Protein AF-A0A9P6AI97-F1 (afdb_monomer)

Solvent-accessible surface area (backbone atoms only — not comparable to full-atom values): 18865 Å² total; per-residue (Å²): 142,79,83,83,80,83,75,82,70,74,80,78,77,52,72,70,58,50,49,52,52,37,62,54,37,46,58,53,29,65,90,41,58,51,78,72,98,55,96,85,62,90,61,70,64,30,38,39,38,42,38,58,50,19,51,49,76,32,37,39,93,82,11,44,62,52,51,41,49,60,53,54,73,35,71,47,39,49,67,50,49,52,48,55,49,46,52,52,41,64,35,44,56,51,22,45,43,62,43,36,78,68,77,77,90,87,69,81,76,80,75,72,86,79,77,88,70,72,88,59,78,61,62,64,50,32,54,50,52,40,35,47,28,47,59,31,22,28,63,74,85,55,45,35,30,84,81,38,82,92,60,60,95,86,58,77,62,42,69,68,46,77,37,54,58,67,32,62,46,44,82,64,51,98,55,55,74,65,56,47,49,51,28,44,50,45,39,28,54,48,35,70,41,58,62,81,78,39,63,98,42,56,73,36,27,31,31,42,42,42,24,37,64,42,34,37,40,26,44,28,64,37,25,34,39,50,41,73,32,84,91,41,89,74,57,54,85,62,33,25,22,36,44,63,76,44,95,51,78,44,54,74,66,63,68,41,76,37,73,70,64,27,64,79,44,85,83,52,64,84,56,42,64,41,68,50,46,42,42,39,44,30,23,50,33,45,25,32,60,67,22,58,36,51,66,40,50,54,54,50,56,49,50,57,47,52,67,70,58,65,57,91,78,77,72,67,63,64,67,67,64,50,59,72,70,61,75,83,74,130

Organism: NCBI:txid1448309

Mean predicted aligned error: 10.88 Å

InterPro domains:
  IPR003615 HNH nuclease [PF13391] (157-226)

Foldseek 3Di:
DDDDDPDPPPPDDDPVVLVVLLVVLLVLLPPPFDDDPDPVDPDDTFRLSLLLVLLLVLFDVQLNCVSSVQSVVCVSPNVSSNVSSNLCCVQPLLLLLLVLPDDPPDDDDDDDDDPPPDPDPVLVVQVVQLCLQLQQAFQAPRAHAPVRPPDDPPGDHADKDKAFLRDCSNQPDPDDPVSNVSSQVCCCSRLVDHCVNCPVNRSHLLRITIFGSQLRSCLSLLQKAWAFDPVDVVTDPQKTFIDGLHDDRNRDDGRRIGHGAGNVDRVDCPNHHDVSSRSSSSSSSSSCRSSVVSVVSVVVSVVVVVVVVPDPPPPDPVVVVVVVVPPPDD

Radius of gyration: 22.96 Å; Cα contacts (8 Å, |Δi|>4): 437; chains: 1; bounding box: 46×64×87 Å

Structure (mmCIF, N/CA/C/O backbone):
data_AF-A0A9P6AI97-F1
#
_entry.id   AF-A0A9P6AI97-F1
#
loop_
_atom_site.group_PDB
_atom_site.id
_atom_site.type_symbol
_atom_site.label_atom_id
_atom_site.label_alt_id
_atom_site.label_comp_id
_atom_site.label_asym_id
_atom_site.label_entity_id
_atom_site.label_seq_id
_atom_site.pdbx_PDB_ins_code
_atom_site.Cartn_x
_atom_site.Cartn_y
_atom_site.Cartn_z
_atom_site.occupancy
_atom_site.B_iso_or_equiv
_atom_site.auth_seq_id
_atom_site.auth_comp_id
_atom_site.auth_asym_id
_atom_site.auth_atom_id
_atom_site.pdbx_PDB_model_num
ATOM 1 N N . MET A 1 1 ? 16.188 -27.387 52.685 1.00 37.34 1 MET A N 1
ATOM 2 C CA . MET A 1 1 ? 15.017 -26.523 52.428 1.00 37.34 1 MET A CA 1
ATOM 3 C C . MET A 1 1 ? 15.350 -25.680 51.209 1.00 37.34 1 MET A C 1
ATOM 5 O O . MET A 1 1 ? 16.070 -24.706 51.346 1.00 37.34 1 MET A O 1
ATOM 9 N N . SER A 1 2 ? 14.962 -26.121 50.012 1.00 31.62 2 SER A N 1
ATOM 10 C CA . SER A 1 2 ? 15.108 -25.316 48.795 1.00 31.62 2 SER A CA 1
ATOM 11 C C . SER A 1 2 ? 13.719 -25.179 48.189 1.00 31.62 2 SER A C 1
ATOM 13 O O . SER A 1 2 ? 13.056 -26.181 47.923 1.00 31.62 2 SER A O 1
ATOM 15 N N . LEU A 1 3 ? 13.243 -23.939 48.154 1.00 35.75 3 LEU A N 1
ATOM 16 C CA . LEU A 1 3 ? 11.892 -23.559 47.768 1.00 35.75 3 LEU A CA 1
ATOM 17 C C . LEU A 1 3 ? 11.746 -23.710 46.251 1.00 35.75 3 LEU A C 1
ATOM 19 O O . LEU A 1 3 ? 12.477 -23.079 45.491 1.00 35.75 3 LEU A O 1
ATOM 23 N N . HIS A 1 4 ? 10.796 -24.550 45.836 1.00 36.34 4 HIS A N 1
ATOM 24 C CA . HIS A 1 4 ? 10.212 -24.503 44.500 1.00 36.34 4 HIS A CA 1
ATOM 25 C C . HIS A 1 4 ? 9.566 -23.133 44.296 1.00 36.34 4 HIS A C 1
ATOM 27 O O . HIS A 1 4 ? 8.767 -22.695 45.124 1.00 36.34 4 HIS A O 1
ATOM 33 N N . VAL A 1 5 ? 9.891 -22.481 43.183 1.00 38.88 5 VAL A N 1
ATOM 34 C CA . VAL A 1 5 ? 9.127 -21.343 42.674 1.00 38.88 5 VAL A CA 1
ATOM 35 C C . VAL A 1 5 ? 8.492 -21.803 41.368 1.00 38.88 5 VAL A C 1
ATOM 37 O O . VAL A 1 5 ? 9.014 -21.557 40.284 1.00 38.88 5 VAL A O 1
ATOM 40 N N . ASP A 1 6 ? 7.379 -22.526 41.491 1.00 38.69 6 ASP A N 1
ATOM 41 C CA . ASP A 1 6 ? 6.468 -22.772 40.377 1.00 38.69 6 ASP A CA 1
ATOM 42 C C . ASP A 1 6 ? 5.749 -21.458 40.063 1.00 38.69 6 ASP A C 1
ATOM 44 O O . ASP A 1 6 ? 4.702 -21.123 40.621 1.00 38.69 6 ASP A O 1
ATOM 48 N N . GLY A 1 7 ? 6.355 -20.665 39.182 1.00 37.25 7 GLY A N 1
ATOM 49 C CA . GLY A 1 7 ? 5.667 -19.569 38.523 1.00 37.25 7 GLY A CA 1
ATOM 50 C C . GLY A 1 7 ? 4.654 -20.145 37.540 1.00 37.25 7 GLY A C 1
ATOM 51 O O . GLY A 1 7 ? 5.021 -20.510 36.426 1.00 37.25 7 GLY A O 1
ATOM 52 N N . LEU A 1 8 ? 3.382 -20.212 37.943 1.00 39.69 8 LEU A N 1
ATOM 53 C CA . LEU A 1 8 ? 2.255 -20.370 37.025 1.00 39.69 8 LEU A CA 1
ATOM 54 C C . LEU A 1 8 ? 2.242 -19.184 36.049 1.00 39.69 8 LEU A C 1
ATOM 56 O O . LEU A 1 8 ? 1.627 -18.148 36.295 1.00 39.69 8 LEU A O 1
ATOM 60 N N . ILE A 1 9 ? 2.927 -19.340 34.920 1.00 41.91 9 ILE A N 1
ATOM 61 C CA . ILE A 1 9 ? 2.657 -18.548 33.726 1.00 41.91 9 ILE A CA 1
ATOM 62 C C . ILE A 1 9 ? 1.293 -19.032 33.242 1.00 41.91 9 ILE A C 1
ATOM 64 O O . ILE A 1 9 ? 1.165 -20.169 32.787 1.00 41.91 9 ILE A O 1
ATOM 68 N N . ALA A 1 10 ? 0.259 -18.200 33.392 1.00 41.91 10 ALA A N 1
ATOM 69 C CA . ALA A 1 10 ? -1.039 -18.478 32.791 1.00 41.91 10 ALA A CA 1
ATOM 70 C C . ALA A 1 10 ? -0.828 -18.820 31.302 1.00 41.91 10 ALA A C 1
ATOM 72 O O . ALA A 1 10 ? -0.071 -18.110 30.628 1.00 41.91 10 ALA A O 1
ATOM 73 N N . PRO A 1 11 ? -1.427 -19.904 30.780 1.00 48.03 11 PRO A N 1
ATOM 74 C CA . PRO A 1 11 ? -1.235 -20.276 29.387 1.00 48.03 11 PRO A CA 1
ATOM 75 C C . PRO A 1 11 ? -1.667 -19.104 28.500 1.00 48.03 11 PRO A C 1
ATOM 77 O O . PRO A 1 11 ? -2.776 -18.590 28.642 1.00 48.03 11 PRO A O 1
ATOM 80 N N . ARG A 1 12 ? -0.774 -18.649 27.607 1.00 61.78 12 ARG A N 1
ATOM 81 C CA . ARG A 1 12 ? -1.145 -17.685 26.563 1.00 61.78 12 ARG A CA 1
ATOM 82 C C . ARG A 1 12 ? -2.304 -18.291 25.778 1.00 61.78 12 ARG A C 1
ATOM 84 O O . ARG A 1 12 ? -2.165 -19.409 25.282 1.00 61.78 12 ARG A O 1
ATOM 91 N N . SER A 1 13 ? -3.413 -17.560 25.678 1.00 72.69 13 SER A N 1
ATOM 92 C CA . SER A 1 13 ? -4.571 -17.989 24.896 1.00 72.69 13 SER A CA 1
ATOM 93 C C . SER A 1 13 ? -4.149 -18.349 23.474 1.00 72.69 13 SER A C 1
ATOM 95 O O . SER A 1 13 ? -3.277 -17.704 22.883 1.00 72.69 13 SER A O 1
ATOM 97 N N . SER A 1 14 ? -4.763 -19.388 22.924 1.00 81.94 14 SER A N 1
ATOM 98 C CA . SER A 1 14 ? -4.480 -19.836 21.563 1.00 81.94 14 SER A CA 1
ATOM 99 C C . SER A 1 14 ? -4.983 -18.816 20.527 1.00 81.94 14 SER A C 1
ATOM 101 O O . SER A 1 14 ? -5.931 -18.070 20.779 1.00 81.94 14 SER A O 1
ATOM 103 N N . LEU A 1 15 ? -4.381 -18.779 19.330 1.00 78.38 15 LEU A N 1
ATOM 104 C CA . LEU A 1 15 ? -4.803 -17.859 18.261 1.00 78.38 15 LEU A CA 1
ATOM 105 C C . LEU A 1 15 ? -6.312 -17.958 17.920 1.00 78.38 15 LEU A C 1
ATOM 107 O O . LEU A 1 15 ? -6.930 -16.911 17.725 1.00 78.38 15 LEU A O 1
ATOM 111 N N . PRO A 1 16 ? -6.945 -19.152 17.884 1.00 86.62 16 PRO A N 1
ATOM 112 C CA . PRO A 1 16 ? -8.396 -19.262 17.713 1.00 86.62 16 PRO A CA 1
ATOM 113 C C . PRO A 1 16 ? -9.205 -18.549 18.805 1.00 86.62 16 PRO A C 1
ATOM 115 O O . PRO A 1 16 ? -10.138 -17.815 18.487 1.00 86.62 16 PRO A O 1
ATOM 118 N N . GLU A 1 17 ? -8.821 -18.695 20.075 1.00 87.94 17 GLU A N 1
ATOM 119 C CA . GLU A 1 17 ? -9.503 -18.032 21.196 1.00 87.94 17 GLU A CA 1
ATOM 120 C C . GLU A 1 17 ? -9.365 -16.509 21.112 1.00 87.94 17 GLU A C 1
ATOM 122 O O . GLU A 1 17 ? -10.342 -15.783 21.295 1.00 87.94 17 GLU A O 1
ATOM 127 N N . LEU A 1 18 ? -8.167 -16.016 20.780 1.00 88.00 18 LEU A N 1
ATOM 128 C CA . LEU A 1 18 ? -7.921 -14.586 20.590 1.00 88.00 18 LEU A CA 1
ATOM 129 C C . LEU A 1 18 ? -8.745 -14.018 19.422 1.00 88.00 18 LEU A C 1
ATOM 131 O O . LEU A 1 18 ? -9.277 -12.911 19.516 1.00 88.00 18 LEU A O 1
ATOM 135 N N . LEU A 1 19 ? -8.904 -14.783 18.336 1.00 89.19 19 LEU A N 1
ATOM 136 C CA . LEU A 1 19 ? -9.751 -14.408 17.202 1.00 89.19 19 LEU A CA 1
ATOM 137 C C . LEU A 1 19 ? -11.234 -14.336 17.578 1.00 89.19 19 LEU A C 1
ATOM 139 O O . LEU A 1 19 ? -11.938 -13.447 17.100 1.00 89.19 19 LEU A O 1
ATOM 143 N N . ASP A 1 20 ? -11.726 -15.244 18.415 1.00 91.12 20 ASP A N 1
ATOM 144 C CA . ASP A 1 20 ? -13.126 -15.227 18.840 1.00 91.12 20 ASP A CA 1
ATOM 145 C C . ASP A 1 20 ? -13.414 -14.087 19.822 1.00 91.12 20 ASP A C 1
ATOM 147 O O . ASP A 1 20 ? -14.434 -13.405 19.684 1.00 91.12 20 ASP A O 1
ATOM 151 N N . GLN A 1 21 ? -12.476 -13.787 20.726 1.00 91.50 21 GLN A N 1
ATOM 152 C CA . GLN A 1 21 ? -12.545 -12.584 21.558 1.00 91.50 21 GLN A CA 1
ATOM 153 C C . GLN A 1 21 ? -12.555 -11.318 20.693 1.00 91.50 21 GLN A C 1
ATOM 155 O O . GLN A 1 21 ? -13.452 -10.487 20.836 1.00 91.50 21 GLN A O 1
ATOM 160 N N . TYR A 1 22 ? -11.639 -11.209 19.725 1.00 93.12 22 TYR A N 1
ATOM 161 C CA . TYR A 1 22 ? -11.617 -10.113 18.755 1.00 93.12 22 TYR A CA 1
ATOM 162 C C . TYR A 1 22 ? -12.974 -9.946 18.050 1.00 93.12 22 TYR A C 1
ATOM 164 O O . TYR A 1 22 ? -13.533 -8.847 18.032 1.00 93.12 22 TYR A O 1
ATOM 172 N N . LYS A 1 23 ? -13.550 -11.035 17.516 1.00 92.38 23 LYS A N 1
ATOM 173 C CA . LYS A 1 23 ? -14.854 -11.008 16.827 1.00 92.38 23 LYS A CA 1
ATOM 174 C C . LYS A 1 23 ? -15.986 -10.556 17.745 1.00 92.38 23 LYS A C 1
ATOM 176 O O . LYS A 1 23 ? -16.955 -9.971 17.262 1.00 92.38 23 LYS A O 1
ATOM 181 N N . SER A 1 24 ? -15.900 -10.860 19.039 1.00 93.06 24 SER A N 1
ATOM 182 C CA . SER A 1 24 ? -16.861 -10.375 20.026 1.00 93.06 24 SER A CA 1
ATOM 183 C C . SER A 1 24 ? -16.722 -8.867 20.224 1.00 93.06 24 SER A C 1
ATOM 185 O O . SER A 1 24 ? -17.717 -8.159 20.108 1.00 93.06 24 SER A O 1
ATOM 187 N N . LEU A 1 25 ? -15.501 -8.361 20.429 1.00 92.94 25 LEU A N 1
ATOM 188 C CA . LEU A 1 25 ? -15.266 -6.940 20.711 1.00 92.94 25 LEU A CA 1
ATOM 189 C C . LEU A 1 25 ? -15.614 -6.022 19.534 1.00 92.94 25 LEU A C 1
ATOM 191 O O . LEU A 1 25 ? -16.172 -4.949 19.739 1.00 92.94 25 LEU A O 1
ATOM 195 N N . ILE A 1 26 ? -15.377 -6.437 18.283 1.00 92.44 26 ILE A N 1
ATOM 196 C CA . ILE A 1 26 ? -15.749 -5.606 17.119 1.00 92.44 26 ILE A CA 1
ATOM 197 C C . ILE A 1 26 ? -17.270 -5.414 16.967 1.00 92.44 26 ILE A C 1
ATOM 199 O O . ILE A 1 26 ? -17.703 -4.596 16.152 1.00 92.44 26 ILE A O 1
ATOM 203 N N . LYS A 1 27 ? -18.106 -6.165 17.701 1.00 92.50 27 LYS A N 1
ATOM 204 C CA . LYS A 1 27 ? -19.559 -5.929 17.740 1.00 92.50 27 LYS A CA 1
ATOM 205 C C . LYS A 1 27 ? -19.903 -4.652 18.501 1.00 92.50 27 LYS A C 1
ATOM 207 O O . LYS A 1 27 ? -20.846 -3.977 18.097 1.00 92.50 27 LYS A O 1
ATOM 212 N N . GLU A 1 28 ? -19.101 -4.282 19.497 1.00 94.06 28 GLU A N 1
ATOM 213 C CA . GLU A 1 28 ? -19.260 -3.040 20.267 1.00 94.06 28 GLU A CA 1
ATOM 214 C C . GLU A 1 28 ? -18.981 -1.793 19.413 1.00 94.06 28 GLU A C 1
ATOM 216 O O . GLU A 1 28 ? -19.476 -0.707 19.692 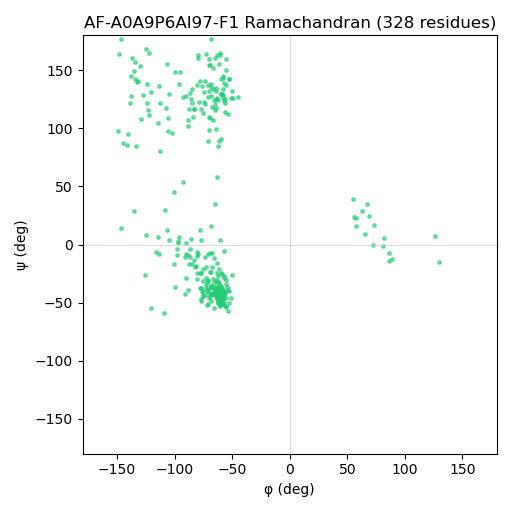1.00 94.06 28 GLU A O 1
ATOM 221 N N . ALA A 1 29 ? -18.278 -1.952 18.285 1.00 91.88 29 ALA A N 1
ATOM 222 C CA . ALA A 1 29 ? -18.071 -0.883 17.309 1.00 91.88 29 ALA A CA 1
ATOM 223 C C . ALA A 1 29 ? -19.292 -0.605 16.405 1.00 91.88 29 ALA A C 1
ATOM 225 O O . ALA A 1 29 ? -19.202 0.182 15.455 1.00 91.88 29 ALA A O 1
ATOM 226 N N . LYS A 1 30 ? -20.433 -1.272 16.629 1.00 92.25 30 LYS A N 1
ATOM 227 C CA . LYS A 1 30 ? -21.637 -1.094 15.809 1.00 92.25 30 LYS A CA 1
ATOM 228 C C . LYS A 1 30 ? -22.160 0.340 15.933 1.00 92.25 30 LYS A C 1
ATOM 230 O O . LYS A 1 30 ? -22.441 0.823 17.019 1.00 92.25 30 LYS A O 1
ATOM 235 N N . GLY A 1 31 ? -22.340 1.003 14.791 1.00 91.25 31 GLY A N 1
ATOM 236 C CA . GLY A 1 31 ? -22.807 2.394 14.723 1.00 91.25 31 GLY A CA 1
ATOM 237 C C . GLY A 1 31 ? -21.694 3.440 14.838 1.00 91.25 31 GLY A C 1
ATOM 238 O O . GLY A 1 31 ? -21.914 4.583 14.447 1.00 91.25 31 GLY A O 1
ATOM 239 N N . LEU A 1 32 ? -20.489 3.056 15.274 1.00 94.50 32 LEU A N 1
ATOM 240 C CA . LEU A 1 32 ? -19.340 3.957 15.286 1.00 94.50 32 LEU A CA 1
ATOM 241 C C . LEU A 1 32 ? -18.814 4.188 13.870 1.00 94.50 32 LEU A C 1
ATOM 243 O O . LEU A 1 32 ? -18.720 3.264 13.048 1.00 94.50 32 LEU A O 1
ATOM 247 N N . CYS A 1 33 ? -18.419 5.429 13.610 1.00 93.75 33 CYS A N 1
ATOM 248 C CA . CYS A 1 33 ? -17.915 5.861 12.320 1.00 93.75 33 CYS A CA 1
ATOM 249 C C . CYS A 1 33 ? -16.627 6.665 12.479 1.00 93.75 33 CYS A C 1
ATOM 251 O O . CYS A 1 33 ? -16.510 7.502 13.370 1.00 93.75 33 CYS A O 1
ATOM 253 N N . ILE A 1 34 ? -15.684 6.433 11.573 1.00 91.19 34 ILE A N 1
ATOM 254 C CA . ILE A 1 34 ? -14.518 7.283 11.376 1.00 91.19 34 ILE A CA 1
ATOM 255 C C . ILE A 1 34 ? -14.983 8.495 10.572 1.00 91.19 34 ILE A C 1
ATOM 257 O O . ILE A 1 34 ? -15.511 8.358 9.462 1.00 91.19 34 ILE A O 1
ATOM 261 N N . THR A 1 35 ? -14.771 9.678 11.137 1.00 82.56 35 THR A N 1
ATOM 262 C CA . THR A 1 35 ? -14.992 10.963 10.478 1.00 82.56 35 THR A CA 1
ATOM 263 C C . THR A 1 35 ? -13.772 11.848 10.681 1.00 82.56 35 THR A C 1
ATOM 265 O O . THR A 1 35 ? -13.192 11.893 11.758 1.00 82.56 35 THR A O 1
ATOM 268 N N . THR A 1 36 ? -13.411 12.589 9.650 1.00 69.56 36 THR A N 1
ATOM 269 C CA . THR A 1 36 ? -12.402 13.649 9.668 1.00 69.56 36 THR A CA 1
ATOM 270 C C . THR A 1 36 ? -13.126 14.972 9.880 1.00 69.56 36 THR A C 1
ATOM 272 O O . THR A 1 36 ? -14.240 15.118 9.380 1.00 69.56 36 THR A O 1
ATOM 275 N N . GLU A 1 37 ? -12.491 15.933 10.546 1.00 59.38 37 GLU A N 1
ATOM 276 C CA . GLU A 1 37 ? -13.063 17.181 11.092 1.00 59.38 37 GLU A CA 1
ATOM 277 C C . GLU A 1 37 ? -13.619 18.213 10.075 1.00 59.38 37 GLU A C 1
ATOM 279 O O . GLU A 1 37 ? -13.531 19.417 10.294 1.00 59.38 37 GLU A O 1
ATOM 284 N N . ASN A 1 38 ? -14.223 17.793 8.958 1.00 55.38 38 ASN A N 1
ATOM 285 C CA . ASN A 1 38 ? -14.981 18.688 8.083 1.00 55.38 38 ASN A CA 1
ATOM 286 C C . ASN A 1 38 ? -16.499 18.514 8.310 1.00 55.38 38 ASN A C 1
ATOM 288 O O . ASN A 1 38 ? -17.108 17.635 7.695 1.00 55.38 38 ASN A O 1
ATOM 292 N N . PRO A 1 39 ? -17.141 19.358 9.141 1.00 42.81 39 PRO A N 1
ATOM 293 C CA . PRO A 1 39 ? -18.562 19.245 9.480 1.00 42.81 39 PRO A CA 1
ATOM 294 C C . PRO A 1 39 ? -19.529 19.556 8.321 1.00 42.81 39 PRO A C 1
ATOM 296 O O . PRO A 1 39 ? -20.729 19.347 8.469 1.00 42.81 39 PRO A O 1
ATOM 299 N N . LYS A 1 40 ? -19.044 20.037 7.163 1.00 46.91 40 LYS A N 1
ATOM 300 C CA . LYS A 1 40 ? -19.867 20.294 5.959 1.00 46.91 40 LYS A CA 1
ATOM 301 C C . LYS A 1 40 ? -19.831 19.162 4.926 1.00 46.91 40 LYS A C 1
ATOM 303 O O . LYS A 1 40 ? -20.433 19.271 3.862 1.00 46.91 40 LYS A O 1
ATOM 308 N N . SER A 1 41 ? -19.104 18.090 5.214 1.00 54.16 41 SER A N 1
ATOM 309 C CA . SER A 1 41 ? -18.882 16.990 4.283 1.00 54.16 41 SER A CA 1
ATOM 310 C C . SER A 1 41 ? -20.131 16.111 4.128 1.00 54.16 41 SER A C 1
ATOM 312 O O . SER A 1 41 ? -20.579 15.490 5.086 1.00 54.16 41 SER A O 1
ATOM 314 N N . THR A 1 42 ? -20.628 15.957 2.897 1.00 57.00 42 THR A N 1
ATOM 315 C CA . THR A 1 42 ? -21.691 15.002 2.511 1.00 57.00 42 THR A CA 1
ATOM 316 C C . THR A 1 42 ? -21.190 13.554 2.371 1.00 57.00 42 THR A C 1
ATOM 318 O O . THR A 1 42 ? -21.873 12.701 1.803 1.00 57.00 42 THR A O 1
ATOM 321 N N . LYS A 1 43 ? -19.971 13.257 2.840 1.00 68.06 43 LYS A N 1
ATOM 322 C CA . LYS A 1 43 ? -19.342 11.936 2.704 1.00 68.06 43 LYS A CA 1
ATOM 323 C C . LYS A 1 43 ? -20.026 10.911 3.593 1.00 68.06 43 LYS A C 1
ATOM 325 O O . LYS A 1 43 ? -20.249 11.162 4.774 1.00 68.06 43 LYS A O 1
ATOM 330 N N . THR A 1 44 ? -20.251 9.723 3.043 1.00 77.00 44 THR A N 1
ATOM 331 C CA . THR A 1 44 ? -20.630 8.546 3.822 1.00 77.00 44 THR A CA 1
ATOM 332 C C . THR A 1 44 ? -19.475 8.168 4.753 1.00 77.00 44 THR A C 1
ATOM 334 O O . THR A 1 44 ? -18.404 7.827 4.251 1.00 77.00 44 THR A O 1
ATOM 337 N N . PRO A 1 45 ? -19.646 8.235 6.084 1.00 86.94 45 PRO A N 1
ATOM 338 C CA . PRO A 1 45 ? -18.585 7.903 7.030 1.00 86.94 45 PRO A CA 1
ATOM 339 C C . PRO A 1 45 ? -18.121 6.446 6.914 1.00 86.94 45 PRO A C 1
ATOM 341 O O . PRO A 1 45 ? -18.888 5.566 6.514 1.00 86.94 45 PRO A O 1
ATOM 344 N N . VAL A 1 46 ? -16.879 6.168 7.319 1.00 93.12 46 VAL A N 1
ATOM 345 C CA . VAL A 1 46 ? -16.336 4.800 7.296 1.00 93.12 46 VAL A CA 1
ATOM 346 C C . VAL A 1 46 ? -16.739 4.075 8.577 1.00 93.12 46 VAL A C 1
ATOM 348 O O . VAL A 1 46 ? -16.410 4.512 9.676 1.00 93.12 46 VAL A O 1
ATOM 351 N N . SER A 1 47 ? -17.439 2.946 8.459 1.00 95.94 47 SER A N 1
ATOM 352 C CA . SER A 1 47 ? -17.822 2.137 9.624 1.00 95.94 47 SER A CA 1
ATOM 353 C C . SER A 1 47 ? -16.585 1.584 10.336 1.00 95.94 47 SER A C 1
ATOM 355 O O . SER A 1 47 ? -15.798 0.858 9.725 1.00 95.94 47 SER A O 1
ATOM 357 N N . VAL A 1 48 ? -16.458 1.848 11.643 1.00 96.69 48 VAL A N 1
ATOM 358 C CA . VAL A 1 48 ? -15.347 1.328 12.463 1.00 96.69 48 VAL A CA 1
ATOM 359 C C . VAL A 1 48 ? -15.323 -0.196 12.421 1.00 96.69 48 VAL A C 1
ATOM 361 O O . VAL A 1 48 ? -14.277 -0.786 12.185 1.00 96.69 48 VAL A O 1
ATOM 364 N N . GLN A 1 49 ? -16.476 -0.852 12.557 1.00 96.12 49 GLN A N 1
ATOM 365 C CA . GLN A 1 49 ? -16.559 -2.311 12.492 1.00 96.12 49 GLN A CA 1
ATOM 366 C C . GLN A 1 49 ? -16.022 -2.876 11.164 1.00 96.12 49 GLN A C 1
ATOM 368 O O . GLN A 1 49 ? -15.245 -3.832 11.174 1.00 96.12 49 GLN A O 1
ATOM 373 N N . ARG A 1 50 ? -16.411 -2.288 10.021 1.00 96.81 50 ARG A N 1
ATOM 374 C CA . ARG A 1 50 ? -15.903 -2.719 8.704 1.00 96.81 50 ARG A CA 1
ATOM 375 C C . ARG A 1 50 ? -14.405 -2.467 8.581 1.00 96.81 50 ARG A C 1
ATOM 377 O O . ARG A 1 50 ? -13.688 -3.335 8.094 1.00 96.81 50 ARG A O 1
ATOM 384 N N . PHE A 1 51 ? -13.942 -1.314 9.055 1.00 97.94 51 PHE A N 1
ATOM 385 C CA . PHE A 1 51 ? -12.533 -0.943 9.033 1.00 97.94 51 PHE A CA 1
ATOM 386 C C . PHE A 1 51 ? -11.664 -1.887 9.869 1.00 97.94 51 PHE A C 1
ATOM 388 O O . PHE A 1 51 ? -10.691 -2.433 9.357 1.00 97.94 51 PHE A O 1
ATOM 395 N N . LEU A 1 52 ? -12.041 -2.153 11.122 1.00 97.25 52 LEU A N 1
ATOM 396 C CA . LEU A 1 52 ? -11.299 -3.054 12.005 1.00 97.25 52 LEU A CA 1
ATOM 397 C C . LEU A 1 52 ? -11.242 -4.474 11.440 1.00 97.25 52 LEU A C 1
ATOM 399 O O . LEU A 1 52 ? -10.181 -5.097 11.480 1.00 97.25 52 LEU A O 1
ATOM 403 N N . LYS A 1 53 ? -12.351 -4.967 10.870 1.00 97.31 53 LYS A N 1
ATOM 404 C CA . LYS A 1 53 ? -12.377 -6.267 10.191 1.00 97.31 53 LYS A CA 1
ATOM 405 C C . LYS A 1 53 ? -11.413 -6.293 9.002 1.00 97.31 53 LYS A C 1
ATOM 407 O O . LYS A 1 53 ? -10.631 -7.229 8.876 1.00 97.31 53 LYS A O 1
ATOM 412 N N . ALA A 1 54 ? -11.429 -5.250 8.172 1.00 98.19 54 ALA A N 1
ATOM 413 C CA . ALA A 1 54 ? -10.532 -5.133 7.028 1.00 98.19 54 ALA A CA 1
ATOM 414 C C . ALA A 1 54 ? -9.051 -5.095 7.449 1.00 98.19 54 ALA A C 1
ATOM 416 O O . ALA A 1 54 ? -8.235 -5.761 6.819 1.00 98.19 54 ALA A O 1
ATOM 417 N N . MET A 1 55 ? -8.714 -4.402 8.547 1.00 98.00 55 MET A N 1
ATOM 418 C CA . MET A 1 55 ? -7.361 -4.403 9.124 1.00 98.00 55 MET A CA 1
ATOM 419 C C . MET A 1 55 ? -6.870 -5.819 9.452 1.00 98.00 55 MET A C 1
ATOM 421 O O . MET A 1 55 ? -5.714 -6.132 9.183 1.00 98.00 55 MET A O 1
ATOM 425 N N . LEU A 1 56 ? -7.728 -6.681 10.013 1.00 97.38 56 LEU A N 1
ATOM 426 C CA . LEU A 1 56 ? -7.361 -8.065 10.333 1.00 97.38 56 LEU A CA 1
ATOM 427 C C . LEU A 1 56 ? -7.293 -8.953 9.084 1.00 97.38 56 LEU A C 1
ATOM 429 O O . LEU A 1 56 ? -6.367 -9.755 8.949 1.00 97.38 56 LEU A O 1
ATOM 433 N N . ASP A 1 57 ? -8.277 -8.833 8.193 1.00 96.94 57 ASP A N 1
ATOM 434 C CA . ASP A 1 57 ? -8.383 -9.664 6.989 1.00 96.94 57 ASP A CA 1
ATOM 435 C C . ASP A 1 57 ? -7.228 -9.387 6.010 1.00 96.94 57 ASP A C 1
ATOM 437 O O . ASP A 1 57 ? -6.736 -10.312 5.368 1.00 96.94 57 ASP A O 1
ATOM 441 N N . CYS A 1 58 ? -6.750 -8.140 5.952 1.00 97.75 58 CYS A N 1
ATOM 442 C CA . CYS A 1 58 ? -5.652 -7.709 5.081 1.00 97.75 58 CYS A CA 1
ATOM 443 C C . CYS A 1 58 ? -4.284 -7.667 5.779 1.00 97.75 58 CYS A C 1
ATOM 445 O O . CYS A 1 58 ? -3.308 -7.232 5.167 1.00 97.75 58 CYS A O 1
ATOM 447 N N . ALA A 1 59 ? -4.192 -8.061 7.053 1.00 96.75 59 ALA A N 1
ATOM 448 C CA . ALA A 1 59 ? -2.946 -7.990 7.809 1.00 96.75 59 ALA A CA 1
ATOM 449 C C . ALA A 1 59 ? -1.834 -8.815 7.126 1.00 96.75 59 ALA A C 1
ATOM 451 O O . ALA A 1 59 ? -2.049 -10.003 6.850 1.00 96.75 59 ALA A O 1
ATOM 452 N N . PRO A 1 60 ? -0.636 -8.239 6.898 1.00 94.94 60 PRO A N 1
ATOM 453 C CA . PRO A 1 60 ? 0.510 -8.992 6.401 1.00 94.94 60 PRO A CA 1
ATOM 454 C C . PRO A 1 60 ? 0.856 -10.202 7.291 1.00 94.94 60 PRO A C 1
ATOM 456 O O . PRO A 1 60 ? 0.499 -10.231 8.476 1.00 94.94 60 PRO A O 1
ATOM 459 N N . PRO A 1 61 ? 1.594 -11.201 6.768 1.00 87.94 61 PRO A N 1
ATOM 460 C CA . PRO A 1 61 ? 2.087 -12.310 7.581 1.00 87.94 61 PRO A CA 1
ATOM 461 C C . PRO A 1 61 ? 2.822 -11.804 8.831 1.00 87.94 61 PRO A C 1
ATOM 463 O O . PRO A 1 61 ? 3.735 -10.989 8.727 1.00 87.94 61 PRO A O 1
ATOM 466 N N . GLY A 1 62 ? 2.404 -12.272 10.011 1.00 87.81 62 GLY A N 1
ATOM 467 C CA . GLY A 1 62 ? 2.949 -11.848 11.309 1.00 87.81 62 GLY A CA 1
ATOM 468 C C . GLY A 1 62 ? 2.278 -10.621 11.947 1.00 87.81 62 GLY A C 1
ATOM 469 O O . GLY A 1 62 ? 2.455 -10.403 13.139 1.00 87.81 62 GLY A O 1
ATOM 470 N N . ALA A 1 63 ? 1.451 -9.862 11.219 1.00 95.25 63 ALA A N 1
ATOM 471 C CA . ALA A 1 63 ? 0.799 -8.653 11.740 1.00 95.25 63 ALA A CA 1
ATOM 472 C C . ALA A 1 63 ? -0.582 -8.900 12.378 1.00 95.25 63 ALA A C 1
ATOM 474 O O . ALA A 1 63 ? -1.141 -8.011 13.023 1.00 95.25 63 ALA A O 1
ATOM 475 N N . ARG A 1 64 ? -1.157 -10.102 12.216 1.00 93.94 64 ARG A N 1
ATOM 476 C CA . ARG A 1 64 ? -2.483 -10.440 12.772 1.00 93.94 64 ARG A CA 1
ATOM 477 C C . ARG A 1 64 ? -2.514 -10.302 14.291 1.00 93.94 64 ARG A C 1
ATOM 479 O O . ARG A 1 64 ? -3.466 -9.738 14.820 1.00 93.94 64 ARG A O 1
ATOM 486 N N . ASP A 1 65 ? -1.463 -10.754 14.970 1.00 92.69 65 ASP A N 1
ATOM 487 C CA . ASP A 1 65 ? -1.364 -10.676 16.428 1.00 92.69 65 ASP A CA 1
ATOM 488 C C . ASP A 1 65 ? -1.340 -9.225 16.908 1.00 92.69 65 ASP A C 1
ATOM 490 O O . ASP 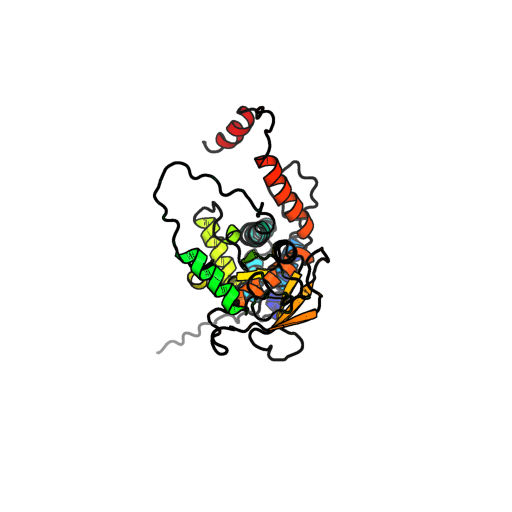A 1 65 ? -1.985 -8.905 17.902 1.00 92.69 65 ASP A O 1
ATOM 494 N N . TYR A 1 66 ? -0.661 -8.328 16.186 1.00 95.50 66 TYR A N 1
ATOM 495 C CA . TYR A 1 66 ? -0.691 -6.897 16.484 1.00 95.50 66 TYR A CA 1
ATOM 496 C C . TYR A 1 66 ? -2.123 -6.352 16.417 1.00 95.50 66 TYR A C 1
ATOM 498 O O . TYR A 1 66 ? -2.596 -5.768 17.388 1.00 95.50 66 TYR A O 1
ATOM 506 N N . VAL A 1 67 ? -2.847 -6.616 15.321 1.00 96.75 67 VAL A N 1
ATOM 507 C CA . VAL A 1 67 ? -4.235 -6.149 15.161 1.00 96.75 67 VAL A CA 1
ATOM 508 C C . VAL A 1 67 ? -5.131 -6.708 16.264 1.00 96.75 67 VAL A C 1
ATOM 510 O O . VAL A 1 67 ? -5.866 -5.954 16.898 1.00 96.75 67 VAL A O 1
ATOM 513 N N . ILE A 1 68 ? -5.063 -8.017 16.517 1.00 95.69 68 ILE A N 1
ATOM 514 C CA . ILE A 1 68 ? -5.886 -8.679 17.532 1.00 95.69 68 ILE A CA 1
ATOM 515 C C . ILE A 1 68 ? -5.601 -8.084 18.911 1.00 95.69 68 ILE A C 1
ATOM 517 O O . ILE A 1 68 ? -6.528 -7.630 19.577 1.00 95.69 68 ILE A O 1
ATOM 521 N N . ASN A 1 69 ? -4.332 -8.015 19.316 1.00 94.88 69 ASN A N 1
ATOM 522 C CA . ASN A 1 69 ? -3.951 -7.520 20.636 1.00 94.88 69 ASN A CA 1
ATOM 523 C C . ASN A 1 69 ? -4.288 -6.036 20.827 1.00 94.88 69 ASN A C 1
ATOM 525 O O . ASN A 1 69 ? -4.748 -5.664 21.906 1.00 94.88 69 ASN A O 1
ATOM 529 N N . SER A 1 70 ? -4.142 -5.199 19.793 1.00 95.75 70 SER A N 1
ATOM 530 C CA . SER A 1 70 ? -4.583 -3.799 19.845 1.00 95.75 70 SER A CA 1
ATOM 531 C C . SER A 1 70 ? -6.082 -3.674 20.111 1.00 95.75 70 SER A C 1
ATOM 533 O O . SER A 1 70 ? -6.493 -2.796 20.863 1.00 95.75 70 SER A O 1
ATOM 535 N N . ILE A 1 71 ? -6.905 -4.566 19.548 1.00 97.12 71 ILE A N 1
ATOM 536 C CA . ILE A 1 71 ? -8.350 -4.570 19.804 1.00 97.12 71 ILE A CA 1
ATOM 537 C C . ILE A 1 71 ? -8.681 -5.161 21.173 1.00 97.12 71 ILE A C 1
ATOM 539 O O . ILE A 1 71 ? -9.506 -4.591 21.882 1.00 97.12 71 ILE A O 1
ATOM 543 N N . LEU A 1 72 ? -8.021 -6.235 21.604 1.00 95.56 72 LEU A N 1
ATOM 544 C CA . LEU A 1 72 ? -8.228 -6.797 22.944 1.00 95.56 72 LEU A CA 1
ATOM 545 C C . LEU A 1 72 ? -7.877 -5.798 24.055 1.00 95.56 72 LEU A C 1
ATOM 547 O O . LEU A 1 72 ? -8.592 -5.715 25.051 1.00 95.56 72 LEU A O 1
ATOM 551 N N . ALA A 1 73 ? -6.841 -4.977 23.857 1.00 95.31 73 ALA A N 1
ATOM 552 C CA . ALA A 1 73 ? -6.445 -3.929 24.797 1.00 95.31 73 ALA A CA 1
ATOM 553 C C . ALA A 1 73 ? -7.531 -2.859 25.025 1.00 95.31 73 ALA A C 1
ATOM 555 O O . ALA A 1 73 ? -7.529 -2.195 26.062 1.00 95.31 73 ALA A O 1
ATOM 556 N N . THR A 1 74 ? -8.486 -2.711 24.099 1.00 95.81 74 THR A N 1
ATOM 557 C CA . THR A 1 74 ? -9.637 -1.809 24.278 1.00 95.81 74 THR A CA 1
ATOM 558 C C . THR A 1 74 ? -10.653 -2.338 25.287 1.00 95.81 74 THR A C 1
ATOM 560 O O . THR A 1 74 ? -11.451 -1.560 25.797 1.00 95.81 74 THR A O 1
ATOM 563 N N . GLN A 1 75 ? -10.632 -3.645 25.580 1.00 93.69 75 GLN A N 1
ATOM 564 C CA . GLN A 1 75 ? -11.590 -4.325 26.459 1.00 93.69 75 GLN A CA 1
ATOM 565 C C . GLN A 1 75 ? -13.059 -4.144 26.024 1.00 93.69 75 GLN A C 1
ATOM 567 O O . GLN A 1 75 ? -13.966 -4.268 26.840 1.00 93.69 75 GLN A O 1
ATOM 572 N N . GLY A 1 76 ? -13.300 -3.852 24.739 1.00 91.19 76 GLY A N 1
ATOM 573 C CA . GLY A 1 76 ? -14.644 -3.622 24.195 1.00 91.19 76 GLY A CA 1
ATOM 574 C C . GLY A 1 76 ? -15.193 -2.217 24.415 1.00 91.19 76 GLY A C 1
ATOM 575 O O . GLY A 1 76 ? -16.337 -1.965 24.060 1.00 91.19 76 GLY A O 1
ATOM 576 N N . ASP A 1 77 ? -14.396 -1.303 24.967 1.00 95.81 77 ASP A N 1
ATOM 577 C CA . ASP A 1 77 ? -14.766 0.099 25.135 1.00 95.81 77 ASP A CA 1
ATOM 578 C C . ASP A 1 77 ? -14.964 0.776 23.756 1.00 95.81 77 ASP A C 1
ATOM 580 O O . ASP A 1 77 ? -14.005 0.859 22.973 1.00 95.81 77 ASP A O 1
ATOM 584 N N . PRO A 1 78 ? -16.180 1.267 23.437 1.00 95.31 78 PRO A N 1
ATOM 585 C CA . PRO A 1 78 ? -16.480 1.885 22.146 1.00 95.31 78 PRO A CA 1
ATOM 586 C C . PRO A 1 78 ? -15.587 3.085 21.808 1.00 95.31 78 PRO A C 1
ATOM 588 O O . PRO A 1 78 ? -15.177 3.240 20.655 1.00 95.31 78 PRO A O 1
ATOM 591 N N . GLU A 1 79 ? -15.240 3.919 22.791 1.00 94.75 79 GLU A N 1
ATOM 592 C CA . GLU A 1 79 ? -14.406 5.103 22.564 1.00 94.75 79 GLU A CA 1
ATOM 593 C C . GLU A 1 79 ? -12.969 4.699 22.241 1.00 94.75 79 GLU A C 1
ATOM 595 O O . GLU A 1 79 ? -12.365 5.231 21.307 1.00 94.75 79 GLU A O 1
ATOM 600 N N . LYS A 1 80 ? -12.434 3.689 22.937 1.00 96.56 80 LYS A N 1
ATOM 601 C CA . LYS A 1 80 ? -11.089 3.160 22.655 1.00 96.56 80 LYS A CA 1
ATOM 602 C C . LYS A 1 80 ? -11.018 2.444 21.310 1.00 96.56 80 LYS A C 1
ATOM 604 O O . LYS A 1 80 ? -10.009 2.561 20.617 1.00 96.56 80 LYS A O 1
ATOM 609 N N . LEU A 1 81 ? -12.077 1.737 20.911 1.00 96.00 81 LEU A N 1
ATOM 610 C CA . LEU A 1 81 ? -12.180 1.126 19.582 1.00 96.00 81 LEU A CA 1
ATOM 611 C C . LEU A 1 81 ? -12.164 2.188 18.477 1.00 96.00 81 LEU A C 1
ATOM 613 O O . LEU A 1 81 ? -11.424 2.053 17.499 1.00 96.00 81 LEU A O 1
ATOM 617 N N . LEU A 1 82 ? -12.948 3.257 18.643 1.00 95.88 82 LEU A N 1
ATOM 618 C CA . LEU A 1 82 ? -12.956 4.388 17.718 1.00 95.88 82 LEU A CA 1
ATOM 619 C C . LEU A 1 82 ? -11.592 5.088 17.680 1.00 95.88 82 LEU A C 1
ATOM 621 O O . LEU A 1 82 ? -11.096 5.398 16.597 1.00 95.88 82 LEU A O 1
ATOM 625 N N . LEU A 1 83 ? -10.962 5.310 18.835 1.00 94.62 83 LEU A N 1
ATOM 626 C CA . LEU A 1 83 ? -9.632 5.908 18.922 1.00 94.62 83 LEU A CA 1
ATOM 627 C C . LEU A 1 83 ? -8.590 5.055 18.188 1.00 94.62 83 LEU A C 1
ATOM 629 O O . LEU A 1 83 ? -7.865 5.576 17.343 1.00 94.62 83 LEU A O 1
ATOM 633 N N . GLN A 1 84 ? -8.555 3.743 18.434 1.00 96.06 84 GLN A N 1
ATOM 634 C CA . GLN A 1 84 ? -7.625 2.828 17.767 1.00 96.06 84 GLN A CA 1
ATOM 635 C C . GLN A 1 84 ? -7.820 2.819 16.244 1.00 96.06 84 GLN A C 1
ATOM 637 O O . GLN A 1 84 ? -6.843 2.836 15.489 1.00 96.06 84 GLN A O 1
ATOM 642 N N . ALA A 1 85 ? -9.074 2.841 15.783 1.00 96.31 85 ALA A N 1
ATOM 643 C CA . ALA A 1 85 ? -9.391 2.942 14.364 1.00 96.31 85 ALA A CA 1
ATOM 644 C C . ALA A 1 85 ? -8.896 4.267 13.760 1.00 96.31 85 ALA A C 1
ATOM 646 O O . ALA A 1 85 ? -8.242 4.251 12.717 1.00 96.31 85 ALA A O 1
ATOM 647 N N . ASN A 1 86 ? -9.138 5.398 14.431 1.00 93.88 86 ASN A N 1
ATOM 648 C CA . ASN A 1 86 ? -8.654 6.712 14.002 1.00 93.88 86 ASN A CA 1
ATOM 649 C C . ASN A 1 86 ? -7.123 6.786 13.959 1.00 93.88 86 ASN A C 1
ATOM 651 O O . ASN A 1 86 ? -6.576 7.344 13.010 1.00 93.88 86 ASN A O 1
ATOM 655 N N . ILE A 1 87 ? -6.424 6.190 14.931 1.00 93.25 87 ILE A N 1
ATOM 656 C CA . ILE A 1 87 ? -4.956 6.140 14.947 1.00 93.25 87 ILE A CA 1
ATOM 657 C C . ILE A 1 87 ? -4.441 5.474 13.667 1.00 93.25 87 ILE A C 1
ATOM 659 O O . ILE A 1 87 ? -3.625 6.070 12.964 1.00 93.25 87 ILE A O 1
ATOM 663 N N . TRP A 1 88 ? -4.936 4.285 13.313 1.00 96.06 88 TRP A N 1
ATOM 664 C CA . TRP A 1 88 ? -4.519 3.603 12.081 1.00 96.06 88 TRP A CA 1
ATOM 665 C C . TRP A 1 88 ? -4.924 4.370 10.819 1.00 96.06 88 TRP A C 1
ATOM 667 O O . TRP A 1 88 ? -4.117 4.529 9.897 1.00 96.06 88 TRP A O 1
ATOM 677 N N . PHE A 1 89 ? -6.151 4.890 10.790 1.00 94.56 89 PHE A N 1
ATOM 678 C CA . PHE A 1 89 ? -6.694 5.605 9.640 1.00 94.56 89 PHE A CA 1
ATOM 679 C C . PHE A 1 89 ? -5.909 6.886 9.321 1.00 94.56 89 PHE A C 1
ATOM 681 O O . PHE A 1 89 ? -5.517 7.113 8.174 1.00 94.56 89 PHE A O 1
ATOM 688 N N . ASN A 1 90 ? -5.616 7.695 10.341 1.00 90.38 90 ASN A N 1
ATOM 689 C CA . ASN A 1 90 ? -4.958 8.990 10.184 1.00 90.38 90 ASN A CA 1
ATOM 690 C C . ASN A 1 90 ? -3.439 8.877 10.013 1.00 90.38 90 ASN A C 1
ATOM 692 O O . ASN A 1 90 ? -2.845 9.717 9.335 1.00 90.38 90 ASN A O 1
ATOM 696 N N . ASN A 1 91 ? -2.801 7.849 10.585 1.00 91.00 91 ASN A N 1
ATOM 697 C CA . ASN A 1 91 ? -1.342 7.719 10.533 1.00 91.00 91 ASN A CA 1
ATOM 698 C C . ASN A 1 91 ? -0.828 6.933 9.324 1.00 91.00 91 ASN A C 1
ATOM 700 O O . ASN A 1 91 ? 0.270 7.242 8.858 1.00 91.00 91 ASN A O 1
ATOM 704 N N . ILE A 1 92 ? -1.608 5.981 8.792 1.00 92.62 92 ILE A N 1
ATOM 705 C CA . ILE A 1 92 ? -1.195 5.127 7.664 1.00 92.62 92 ILE A CA 1
ATOM 706 C C . ILE A 1 92 ? -2.118 5.267 6.459 1.00 92.62 92 ILE A C 1
ATOM 708 O O . ILE A 1 92 ? -1.646 5.609 5.378 1.00 92.62 92 ILE A O 1
ATOM 712 N N . ILE A 1 93 ? -3.425 5.066 6.633 1.00 94.19 93 ILE A N 1
ATOM 713 C CA . ILE A 1 93 ? -4.350 4.931 5.497 1.00 94.19 93 ILE A CA 1
ATOM 714 C C . ILE A 1 93 ? -4.465 6.235 4.692 1.00 94.19 93 ILE A C 1
ATOM 716 O O . ILE A 1 93 ? -4.209 6.246 3.488 1.00 94.19 93 ILE A O 1
ATOM 720 N N . ILE A 1 94 ? -4.801 7.354 5.346 1.00 90.88 94 ILE A N 1
ATOM 721 C CA . ILE A 1 94 ? -4.868 8.665 4.681 1.00 90.88 94 ILE A CA 1
ATOM 722 C C . ILE A 1 94 ? -3.494 9.074 4.125 1.00 90.88 94 ILE A C 1
ATOM 724 O O . ILE A 1 94 ? -3.428 9.490 2.965 1.00 90.88 94 ILE A O 1
ATOM 728 N N . PRO A 1 95 ? -2.394 9.025 4.905 1.00 89.12 95 PRO A N 1
ATOM 729 C CA . PRO A 1 95 ? -1.100 9.478 4.420 1.00 89.12 95 PRO A CA 1
ATOM 730 C C . PRO A 1 95 ? -0.580 8.692 3.223 1.00 89.12 95 PRO A C 1
ATOM 732 O O . PRO A 1 95 ? -0.061 9.328 2.310 1.00 89.12 95 PRO A O 1
ATOM 735 N N . MET A 1 96 ? -0.764 7.371 3.180 1.00 91.81 96 MET A N 1
ATOM 736 C CA . MET A 1 96 ? -0.330 6.567 2.038 1.00 91.81 96 MET A CA 1
ATOM 737 C C . MET A 1 96 ? -1.094 6.932 0.761 1.00 91.81 96 MET A C 1
ATOM 739 O O . MET A 1 96 ? -0.476 7.101 -0.280 1.00 91.81 96 MET A O 1
ATOM 743 N N . ARG A 1 97 ? -2.407 7.179 0.834 1.00 88.88 97 ARG A N 1
ATOM 744 C CA . ARG A 1 97 ? -3.189 7.572 -0.352 1.00 88.88 97 ARG A CA 1
ATOM 745 C C . ARG A 1 97 ? -3.027 9.028 -0.783 1.00 88.88 97 ARG A C 1
ATOM 747 O O . ARG A 1 97 ? -3.226 9.369 -1.941 1.00 88.88 97 ARG A O 1
ATOM 754 N N . ALA A 1 98 ? -2.647 9.914 0.129 1.00 81.31 98 ALA A N 1
ATOM 755 C CA . ALA A 1 98 ? -2.517 11.334 -0.188 1.00 81.31 98 ALA A CA 1
ATOM 756 C C . ALA A 1 98 ? -1.373 11.685 -1.155 1.00 81.31 98 ALA A C 1
ATOM 758 O O . ALA A 1 98 ? -1.254 12.855 -1.532 1.00 81.31 98 ALA A O 1
ATOM 759 N N . SER A 1 99 ? -0.517 10.717 -1.490 1.00 64.25 99 SER A N 1
ATOM 760 C CA . SER A 1 99 ? 0.559 10.876 -2.469 1.00 64.25 99 SER A CA 1
ATOM 761 C C . SER A 1 99 ? 0.042 10.876 -3.907 1.00 64.25 99 SER A C 1
ATOM 763 O O . SER A 1 99 ? 0.424 11.776 -4.654 1.00 64.25 99 SER A O 1
ATOM 765 N N . GLY A 1 100 ? -0.932 10.005 -4.229 1.00 52.12 100 GLY A N 1
ATOM 766 C CA . GLY A 1 100 ? -1.454 9.735 -5.590 1.00 52.12 100 GLY A CA 1
ATOM 767 C C . GLY A 1 100 ? -2.228 10.818 -6.282 1.00 52.12 100 GLY A C 1
ATOM 768 O O . GLY A 1 100 ? -2.963 10.615 -7.236 1.00 52.12 100 GLY A O 1
ATOM 769 N N . GLU A 1 101 ? -2.084 12.001 -5.747 1.00 47.31 101 GLU A N 1
ATOM 770 C CA . GLU A 1 101 ? -3.016 13.074 -5.892 1.00 47.31 101 GLU A CA 1
ATOM 771 C C . GLU A 1 101 ? -2.194 14.400 -5.894 1.00 47.31 101 GLU A C 1
ATOM 773 O O . GLU A 1 101 ? -2.729 15.505 -5.758 1.00 47.31 101 GLU A O 1
ATOM 778 N N . LYS A 1 102 ? -0.857 14.286 -6.062 1.00 42.81 102 LYS A N 1
ATOM 779 C CA . LYS A 1 102 ? 0.137 15.352 -6.231 1.00 42.81 102 LYS A CA 1
ATOM 780 C C . LYS A 1 102 ? 1.225 14.981 -7.257 1.00 42.81 102 LYS A C 1
ATOM 782 O O . LYS A 1 102 ? 2.345 14.681 -6.865 1.00 42.81 102 LYS A O 1
ATOM 787 N N . THR A 1 103 ? 0.947 15.228 -8.534 1.00 30.94 103 THR A N 1
ATOM 788 C CA . THR A 1 103 ? 1.954 15.810 -9.439 1.00 30.94 103 THR A CA 1
ATOM 789 C C . THR A 1 103 ? 1.245 16.665 -10.495 1.00 30.94 103 THR A C 1
ATOM 791 O O . THR A 1 103 ? 0.757 16.134 -11.486 1.00 30.94 103 THR A O 1
ATOM 794 N N . PRO A 1 104 ? 1.148 18.001 -10.359 1.00 27.25 104 PRO A N 1
ATOM 795 C CA . PRO A 1 104 ? 1.149 18.837 -11.545 1.00 27.25 104 PRO A CA 1
ATOM 796 C C . PRO A 1 104 ? 2.571 18.766 -12.099 1.00 27.25 104 PRO A C 1
ATOM 798 O O . PRO A 1 104 ? 3.507 19.295 -11.491 1.00 27.25 104 PRO A O 1
ATOM 801 N N . SER A 1 105 ? 2.751 18.105 -13.238 1.00 31.22 105 SER A N 1
ATOM 802 C CA . SER A 1 105 ? 3.930 18.339 -14.064 1.00 31.22 105 SER A CA 1
ATOM 803 C C . SER A 1 105 ? 4.004 19.851 -14.328 1.00 31.22 105 SER A C 1
ATOM 805 O O . SER A 1 105 ? 3.121 20.408 -14.975 1.00 31.22 105 SER A O 1
ATOM 807 N N . GLY A 1 106 ? 5.014 20.536 -13.780 1.00 29.08 106 GLY A N 1
ATOM 808 C CA . GLY A 1 106 ? 5.372 21.887 -14.231 1.00 29.08 106 GLY A CA 1
ATOM 809 C C . GLY A 1 106 ? 5.464 23.028 -13.213 1.00 29.08 106 GLY A C 1
ATOM 810 O O . GLY A 1 106 ? 5.677 24.153 -13.653 1.00 29.08 106 GLY A O 1
ATOM 811 N N . ILE A 1 107 ? 5.367 22.817 -11.894 1.00 28.41 107 ILE A N 1
ATOM 812 C CA . ILE A 1 107 ? 5.654 23.903 -10.930 1.00 28.41 107 ILE A CA 1
ATOM 813 C C . ILE A 1 107 ? 6.563 23.404 -9.807 1.00 28.41 107 ILE A C 1
ATOM 815 O O . ILE A 1 107 ? 6.121 23.049 -8.716 1.00 28.41 107 ILE A O 1
ATOM 819 N N . THR A 1 108 ? 7.868 23.429 -10.064 1.00 28.94 108 THR A N 1
ATOM 820 C CA . THR A 1 108 ? 8.859 23.671 -9.013 1.00 28.94 108 THR A CA 1
ATOM 821 C C . THR A 1 108 ? 8.503 25.012 -8.360 1.00 28.94 108 THR A C 1
ATOM 823 O O . THR A 1 108 ? 8.447 26.022 -9.069 1.00 28.94 108 THR A O 1
ATOM 826 N N . PRO A 1 109 ? 8.248 25.087 -7.042 1.00 27.64 109 PRO A N 1
ATOM 827 C CA . PRO A 1 109 ? 8.188 26.375 -6.368 1.00 27.64 109 PRO A CA 1
ATOM 828 C C . PRO A 1 109 ? 9.530 27.076 -6.594 1.00 27.64 109 PRO A C 1
ATOM 830 O O . PRO A 1 109 ? 10.582 26.472 -6.370 1.00 27.64 109 PRO A O 1
ATOM 833 N N . LYS A 1 110 ? 9.515 28.332 -7.055 1.00 26.05 110 LYS A N 1
ATOM 834 C CA . LYS A 1 110 ? 10.713 29.172 -6.964 1.00 26.05 110 LYS A CA 1
ATOM 835 C C . LYS A 1 110 ? 11.107 29.221 -5.481 1.00 26.05 110 LYS A C 1
ATOM 837 O O . LYS A 1 110 ? 10.247 29.577 -4.675 1.00 26.05 110 LYS A O 1
ATOM 842 N N . PRO A 1 111 ? 12.340 28.844 -5.107 1.00 34.75 111 PRO A N 1
ATOM 843 C CA . PRO A 1 111 ? 12.783 29.007 -3.737 1.00 34.75 111 PRO A CA 1
ATOM 844 C C . PRO A 1 111 ? 12.888 30.501 -3.424 1.00 34.75 111 PRO A C 1
ATOM 846 O O . PRO A 1 111 ? 13.463 31.263 -4.206 1.00 34.75 111 PRO A O 1
ATOM 849 N N . ASP A 1 112 ? 12.353 30.902 -2.273 1.00 31.81 112 ASP A N 1
ATOM 850 C CA . ASP A 1 112 ? 12.758 32.143 -1.617 1.00 31.81 112 ASP A CA 1
ATOM 851 C C . ASP A 1 112 ? 14.291 32.130 -1.387 1.00 31.81 112 ASP A C 1
ATOM 853 O O . ASP A 1 112 ? 14.892 31.055 -1.257 1.00 31.81 112 ASP A O 1
ATOM 857 N N . PRO A 1 113 ? 14.962 33.299 -1.378 1.00 31.34 113 PRO A N 1
ATOM 858 C CA . PRO A 1 113 ? 16.424 33.393 -1.321 1.00 31.34 113 PRO A CA 1
ATOM 859 C C . PRO A 1 113 ? 17.009 32.843 0.001 1.00 31.34 113 PRO A C 1
ATOM 861 O O . PRO A 1 113 ? 16.300 32.688 0.993 1.00 31.34 113 PRO A O 1
ATOM 864 N N . PRO A 1 114 ? 18.310 32.497 0.025 1.00 42.72 114 PRO A N 1
ATOM 865 C CA . PRO A 1 114 ? 18.726 31.119 0.252 1.00 42.72 114 PRO A CA 1
ATOM 866 C C . PRO A 1 114 ? 18.995 30.795 1.723 1.00 42.72 114 PRO A C 1
ATOM 868 O O . PRO A 1 114 ? 19.898 31.350 2.344 1.00 42.72 114 PRO A O 1
ATOM 871 N N . ILE A 1 115 ? 18.346 29.742 2.217 1.00 34.69 115 ILE A N 1
ATOM 872 C CA . ILE A 1 115 ? 19.092 28.728 2.965 1.00 34.69 115 ILE A CA 1
ATOM 873 C C . ILE A 1 115 ? 19.675 27.822 1.885 1.00 34.69 115 ILE A C 1
ATOM 875 O O . ILE A 1 115 ? 18.919 27.244 1.104 1.00 34.69 115 ILE A O 1
ATOM 879 N N . GLN A 1 116 ? 21.004 27.760 1.777 1.00 32.34 116 GLN A N 1
ATOM 880 C CA . GLN A 1 116 ? 21.695 26.871 0.844 1.00 32.34 116 GLN A CA 1
ATOM 881 C C . GLN A 1 116 ? 21.382 25.413 1.199 1.00 32.34 116 GLN A C 1
ATOM 883 O O . GLN A 1 116 ? 22.119 24.753 1.922 1.00 32.34 116 GLN A O 1
ATOM 888 N N . VAL A 1 117 ? 20.264 24.907 0.693 1.00 36.81 117 VAL A N 1
ATOM 889 C CA . VAL A 1 117 ? 20.070 23.480 0.493 1.00 36.81 117 VAL A CA 1
ATOM 890 C C . VAL A 1 117 ? 20.611 23.222 -0.900 1.00 36.81 117 VAL A C 1
ATOM 892 O O . VAL A 1 117 ? 19.993 23.598 -1.896 1.00 36.81 117 VAL A O 1
ATOM 895 N N . GLU A 1 118 ? 21.823 22.676 -0.966 1.00 27.25 118 GLU A N 1
ATOM 896 C CA . GLU A 1 118 ? 22.407 22.186 -2.209 1.00 27.25 118 GLU A CA 1
ATOM 897 C C . GLU A 1 118 ? 21.351 21.375 -2.974 1.00 27.25 118 GLU A C 1
ATOM 899 O O . GLU A 1 118 ? 20.766 20.431 -2.435 1.00 27.25 118 GLU A O 1
ATOM 904 N N . PHE A 1 119 ? 21.115 21.709 -4.244 1.00 35.78 119 PHE A N 1
ATOM 905 C CA . PHE A 1 119 ? 20.530 20.759 -5.185 1.00 35.78 119 PHE A CA 1
ATOM 906 C C . PHE A 1 119 ? 21.510 19.586 -5.277 1.00 35.78 119 PHE A C 1
ATOM 908 O O . PHE A 1 119 ? 22.476 19.624 -6.035 1.00 35.78 119 PHE A O 1
ATOM 915 N N . THR A 1 120 ? 21.340 18.586 -4.410 1.00 33.66 120 THR A N 1
ATOM 916 C CA . THR A 1 120 ? 22.336 17.523 -4.302 1.00 33.66 120 THR A CA 1
ATOM 917 C C . THR A 1 120 ? 22.333 16.670 -5.580 1.00 33.66 120 THR A C 1
ATOM 919 O O . THR A 1 120 ? 21.272 16.220 -6.012 1.00 33.66 120 THR A O 1
ATOM 922 N N . PRO A 1 121 ? 23.504 16.329 -6.141 1.00 45.50 121 PRO A N 1
ATOM 923 C CA . PRO A 1 121 ? 23.660 15.346 -7.223 1.00 45.50 121 PRO A CA 1
ATOM 924 C C . PRO A 1 121 ? 23.117 13.934 -6.911 1.00 45.50 121 PRO A C 1
ATOM 926 O O . PRO A 1 121 ? 23.146 13.050 -7.765 1.00 45.50 121 PRO A O 1
ATOM 929 N N . ARG A 1 122 ? 22.657 13.680 -5.676 1.00 46.06 122 ARG A N 1
ATOM 930 C CA . ARG A 1 122 ? 22.273 12.351 -5.178 1.00 46.06 122 ARG A CA 1
ATOM 931 C C . ARG A 1 122 ? 20.908 11.881 -5.687 1.00 46.06 122 ARG A C 1
ATOM 933 O O . ARG A 1 122 ? 20.767 10.700 -5.974 1.00 46.06 122 ARG A O 1
ATOM 940 N N . THR A 1 123 ? 19.917 12.762 -5.827 1.00 57.41 123 THR A N 1
ATOM 941 C CA . THR A 1 123 ? 18.556 12.385 -6.268 1.00 57.41 123 THR A CA 1
ATOM 942 C C . THR A 1 123 ? 18.524 11.930 -7.724 1.00 57.41 123 THR A C 1
ATOM 944 O O . THR A 1 123 ? 17.943 10.892 -8.020 1.00 57.41 123 THR A O 1
ATOM 947 N N . VAL A 1 124 ? 19.232 12.638 -8.612 1.00 61.25 124 VAL A N 1
ATOM 948 C CA . VAL A 1 124 ? 19.376 12.252 -10.029 1.00 61.25 124 VAL A CA 1
ATOM 949 C C . VAL A 1 124 ? 20.027 10.871 -10.158 1.00 61.25 124 VAL A C 1
ATOM 951 O O . VAL A 1 124 ? 19.626 10.075 -11.003 1.00 61.25 124 VAL A O 1
ATOM 954 N N . LYS A 1 125 ? 20.979 10.547 -9.270 1.00 76.81 125 LYS A N 1
ATOM 955 C CA . LYS A 1 125 ? 21.637 9.238 -9.249 1.00 76.81 125 LYS A CA 1
ATOM 956 C C . LYS A 1 125 ? 20.659 8.104 -8.929 1.00 76.81 125 LYS A C 1
ATOM 958 O O . LYS A 1 125 ? 20.707 7.084 -9.601 1.00 76.81 125 LYS A O 1
ATOM 963 N N . PHE A 1 126 ? 19.777 8.264 -7.941 1.00 81.88 126 PHE A N 1
ATOM 964 C CA . PHE A 1 126 ? 18.805 7.218 -7.589 1.00 81.88 126 PHE A CA 1
ATOM 965 C C . PHE A 1 126 ? 17.704 7.047 -8.636 1.00 81.88 126 PHE A C 1
ATOM 967 O O . PHE A 1 126 ? 17.210 5.935 -8.829 1.00 81.88 126 PHE A O 1
ATOM 974 N N . ASP A 1 127 ? 17.328 8.130 -9.317 1.00 88.81 127 ASP A N 1
ATOM 975 C CA . ASP A 1 127 ? 16.373 8.056 -10.417 1.00 88.81 127 ASP A CA 1
ATOM 976 C C . ASP A 1 127 ? 16.911 7.177 -11.547 1.00 88.81 127 ASP A C 1
ATOM 978 O O . ASP A 1 127 ? 16.233 6.252 -11.993 1.00 88.81 127 ASP A O 1
ATOM 982 N N . GLU A 1 128 ? 18.149 7.436 -11.968 1.00 90.69 128 GLU A N 1
ATOM 983 C CA . GLU A 1 128 ? 18.789 6.665 -13.030 1.00 90.69 128 GLU A CA 1
ATOM 984 C C . GLU A 1 128 ? 19.051 5.222 -12.609 1.00 90.69 128 GLU A C 1
ATOM 986 O O . GLU A 1 128 ? 18.694 4.302 -13.336 1.00 90.69 128 GLU A O 1
ATOM 991 N N . LEU A 1 129 ? 19.520 5.020 -11.376 1.00 92.44 129 LEU A N 1
ATOM 992 C CA . LEU A 1 129 ? 19.695 3.700 -10.774 1.00 92.44 129 LEU A CA 1
ATOM 993 C C . LEU A 1 129 ? 18.420 2.845 -10.848 1.00 92.44 129 LEU A C 1
ATOM 995 O O . LEU A 1 129 ? 18.480 1.648 -11.110 1.00 92.44 129 LEU A O 1
ATOM 999 N N . THR A 1 130 ? 17.257 3.465 -10.628 1.00 94.44 130 THR A N 1
ATOM 1000 C CA . THR A 1 130 ? 15.956 2.783 -10.694 1.00 94.44 130 THR A CA 1
ATOM 1001 C C . THR A 1 130 ? 15.588 2.415 -12.136 1.00 94.44 130 THR A C 1
ATOM 1003 O O . THR A 1 130 ? 15.054 1.333 -12.375 1.00 94.44 130 THR A O 1
ATOM 1006 N N . ARG A 1 131 ? 15.891 3.282 -13.114 1.00 93.94 131 ARG A N 1
ATOM 1007 C CA . ARG A 1 131 ? 15.646 2.998 -14.540 1.00 93.94 131 ARG A CA 1
ATOM 1008 C C . ARG A 1 131 ? 16.567 1.907 -15.067 1.00 93.94 131 ARG A C 1
ATOM 1010 O O . ARG A 1 131 ? 16.091 1.007 -15.754 1.00 93.94 131 ARG A O 1
ATOM 1017 N N . GLU A 1 132 ? 17.851 1.971 -14.730 1.00 92.75 132 GLU A N 1
ATOM 1018 C CA . GLU A 1 132 ? 18.836 0.956 -15.094 1.00 92.75 132 GLU A CA 1
ATOM 1019 C C . GLU A 1 132 ? 18.470 -0.403 -14.483 1.00 92.75 132 GLU A C 1
ATOM 1021 O O . GLU A 1 132 ? 18.478 -1.402 -15.201 1.00 92.75 132 GLU A O 1
ATOM 1026 N N . ARG A 1 133 ? 18.065 -0.436 -13.198 1.00 94.19 133 ARG A N 1
ATOM 1027 C CA . ARG A 1 133 ? 17.552 -1.648 -12.536 1.00 94.19 133 ARG A CA 1
ATOM 1028 C C . ARG A 1 133 ? 16.451 -2.303 -13.362 1.00 94.19 133 ARG A C 1
ATOM 1030 O O . ARG A 1 133 ? 16.515 -3.504 -13.566 1.00 94.19 133 ARG A O 1
ATOM 1037 N N . ASP A 1 134 ? 15.482 -1.536 -13.864 1.00 94.00 134 ASP A N 1
ATOM 1038 C CA . ASP A 1 134 ? 14.339 -2.070 -14.623 1.00 94.00 134 ASP A CA 1
ATOM 1039 C C . ASP A 1 134 ? 14.620 -2.252 -16.131 1.00 94.00 134 ASP A C 1
ATOM 1041 O O . ASP A 1 134 ? 13.712 -2.616 -16.894 1.00 94.00 134 ASP A O 1
ATOM 1045 N N . GLY A 1 135 ? 15.862 -2.016 -16.575 1.00 92.31 135 GLY A N 1
ATOM 1046 C CA . GLY A 1 135 ? 16.278 -2.143 -17.973 1.00 92.31 135 GLY A CA 1
ATOM 1047 C C . GLY A 1 135 ? 15.629 -1.102 -18.886 1.00 92.31 135 GLY A C 1
ATOM 1048 O O . GLY A 1 135 ? 15.268 -1.410 -20.021 1.00 92.31 135 GLY A O 1
ATOM 1049 N N . TYR A 1 136 ? 15.410 0.115 -18.377 1.00 94.12 136 TYR A N 1
ATOM 1050 C CA . TYR A 1 136 ? 14.717 1.205 -19.073 1.00 94.12 136 TYR A CA 1
ATOM 1051 C C . TYR A 1 136 ? 13.322 0.817 -19.581 1.00 94.12 136 TYR A C 1
ATOM 1053 O O . TYR A 1 136 ? 12.896 1.218 -20.667 1.00 94.12 136 TYR A O 1
ATOM 1061 N N . ARG A 1 137 ? 12.584 0.048 -18.780 1.00 94.12 137 ARG A N 1
ATOM 1062 C CA . ARG A 1 137 ? 11.190 -0.338 -19.033 1.00 94.12 137 ARG A CA 1
ATOM 1063 C C . ARG A 1 137 ? 10.335 -0.055 -17.800 1.00 94.12 137 ARG A C 1
ATOM 1065 O O . ARG A 1 137 ? 10.856 -0.047 -16.688 1.00 94.12 137 ARG A O 1
ATOM 1072 N N . THR A 1 138 ? 9.034 0.174 -1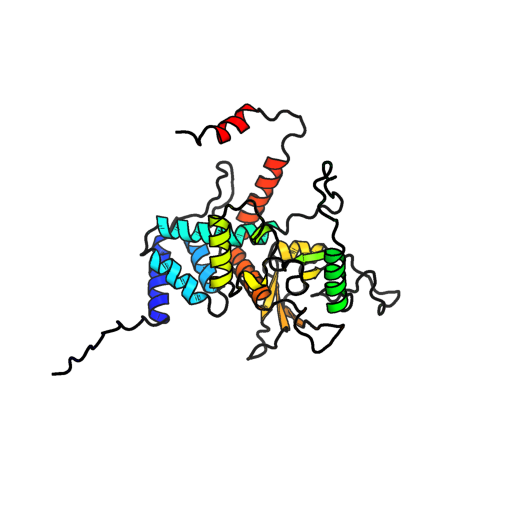7.978 1.00 95.25 138 THR A N 1
ATOM 1073 C CA . THR A 1 138 ? 8.118 0.283 -16.832 1.00 95.25 138 THR A CA 1
ATOM 1074 C C . THR A 1 138 ? 8.177 -0.999 -16.000 1.00 95.25 138 THR A C 1
ATOM 1076 O O . THR A 1 138 ? 8.368 -2.103 -16.523 1.00 95.25 138 THR A O 1
ATOM 1079 N N . SER A 1 139 ? 8.047 -0.857 -14.685 1.00 96.44 139 SER A N 1
ATOM 1080 C CA . SER A 1 139 ? 8.214 -1.940 -13.719 1.00 96.44 139 SER A CA 1
ATOM 1081 C C . SER A 1 139 ? 7.199 -3.069 -13.908 1.00 96.44 139 SER A C 1
ATOM 1083 O O . SER A 1 139 ? 7.524 -4.224 -13.656 1.00 96.44 139 SER A O 1
ATOM 1085 N N . VAL A 1 140 ? 5.976 -2.745 -14.344 1.00 95.69 140 VAL A N 1
ATOM 1086 C CA . VAL A 1 140 ? 4.856 -3.699 -14.409 1.00 95.69 140 VAL A CA 1
ATOM 1087 C C . VAL A 1 140 ? 4.506 -4.066 -15.848 1.00 95.69 140 VAL A C 1
ATOM 1089 O O . VAL A 1 140 ? 4.597 -5.231 -16.219 1.00 95.69 140 VAL A O 1
ATOM 1092 N N . THR A 1 141 ? 4.151 -3.090 -16.685 1.00 93.38 141 THR A N 1
ATOM 1093 C CA . THR A 1 141 ? 3.737 -3.341 -18.081 1.00 93.38 141 THR A CA 1
ATOM 1094 C C . THR A 1 141 ? 4.896 -3.539 -19.056 1.00 93.38 141 THR A C 1
ATOM 1096 O O . THR A 1 141 ? 4.665 -3.889 -20.212 1.00 93.38 141 THR A O 1
ATOM 1099 N N . ARG A 1 142 ? 6.143 -3.340 -18.607 1.00 93.75 142 ARG A N 1
ATOM 1100 C CA . ARG A 1 142 ? 7.378 -3.502 -19.396 1.00 93.75 142 ARG A CA 1
ATOM 1101 C C . ARG A 1 142 ? 7.440 -2.641 -20.666 1.00 93.75 142 ARG A C 1
ATOM 1103 O O . ARG A 1 142 ? 8.215 -2.944 -21.580 1.00 93.75 142 ARG A O 1
ATOM 1110 N N . LEU A 1 143 ? 6.685 -1.542 -20.708 1.00 92.00 143 LEU A N 1
ATOM 1111 C CA . LEU A 1 143 ? 6.725 -0.571 -21.798 1.00 92.00 143 LEU A CA 1
ATOM 1112 C C . LEU A 1 143 ? 8.107 0.096 -21.852 1.00 92.00 143 LEU A C 1
ATOM 1114 O O . LEU A 1 143 ? 8.627 0.487 -20.804 1.00 92.00 143 LEU A O 1
ATOM 1118 N N . PRO A 1 144 ? 8.719 0.238 -23.038 1.00 93.00 144 PRO A N 1
ATOM 1119 C CA . PRO A 1 144 ? 10.029 0.863 -23.161 1.00 93.00 144 PRO A CA 1
ATOM 1120 C C . PRO A 1 144 ? 9.982 2.360 -22.839 1.00 93.00 144 PRO A C 1
ATOM 1122 O O . PRO A 1 144 ? 9.084 3.072 -23.282 1.00 93.00 144 PRO A O 1
ATOM 1125 N N . LEU A 1 145 ? 10.975 2.858 -22.101 1.00 91.00 145 LEU A N 1
ATOM 1126 C CA . LEU A 1 145 ? 11.135 4.285 -21.803 1.00 91.00 145 LEU A CA 1
ATOM 1127 C C . LEU A 1 145 ? 11.770 5.048 -22.973 1.00 91.00 145 LEU A C 1
ATOM 1129 O O . LEU A 1 145 ? 12.454 4.483 -23.832 1.00 91.00 145 LEU A O 1
ATOM 1133 N N . ILE A 1 146 ? 11.630 6.375 -22.939 1.00 77.75 146 ILE A N 1
ATOM 1134 C CA . ILE A 1 146 ? 12.460 7.308 -23.714 1.00 77.75 146 ILE A CA 1
ATOM 1135 C C . ILE A 1 146 ? 13.908 7.187 -23.211 1.00 77.75 146 ILE A C 1
ATOM 1137 O O . ILE A 1 146 ? 14.249 7.713 -22.157 1.00 77.75 146 ILE A O 1
ATOM 1141 N N . GLY A 1 147 ? 14.732 6.426 -23.934 1.00 70.62 147 GLY A N 1
ATOM 1142 C CA . GLY A 1 147 ? 16.104 6.069 -23.545 1.00 70.62 147 GLY A CA 1
ATOM 1143 C C . GLY A 1 147 ? 16.408 4.571 -23.640 1.00 70.62 147 GLY A C 1
ATOM 1144 O O . GLY A 1 147 ? 17.572 4.190 -23.676 1.00 70.62 147 GLY A O 1
ATOM 1145 N N . CYS A 1 148 ? 15.384 3.719 -23.754 1.00 80.94 148 CYS A N 1
ATOM 1146 C CA . CYS A 1 148 ? 15.584 2.297 -24.016 1.00 80.94 148 CYS A CA 1
ATOM 1147 C C . CYS A 1 148 ? 16.164 2.105 -25.432 1.00 80.94 148 CYS A C 1
ATOM 1149 O O . CYS A 1 148 ? 15.545 2.511 -26.424 1.00 80.94 148 CYS A O 1
ATOM 1151 N N . LEU A 1 149 ? 17.370 1.531 -25.501 1.00 76.50 149 LEU A N 1
ATOM 1152 C CA . LEU A 1 149 ? 18.132 1.343 -26.742 1.00 76.50 149 LEU A CA 1
ATOM 1153 C C . LEU A 1 149 ? 17.662 0.116 -27.541 1.00 76.50 149 LEU A C 1
ATOM 1155 O O . LEU A 1 149 ? 17.781 0.101 -28.764 1.00 76.50 149 LEU A O 1
ATOM 1159 N N . ASP A 1 150 ? 17.053 -0.860 -26.867 1.00 77.50 150 ASP A N 1
ATOM 1160 C CA . ASP A 1 150 ? 16.596 -2.130 -27.446 1.00 77.50 150 ASP A CA 1
ATOM 1161 C C . ASP A 1 150 ? 15.131 -2.052 -27.901 1.00 77.50 150 ASP A C 1
ATOM 1163 O O . ASP A 1 150 ? 14.273 -2.813 -27.446 1.00 77.50 150 ASP A O 1
ATOM 1167 N N . VAL A 1 151 ? 14.817 -1.058 -28.736 1.00 80.12 151 VAL A N 1
ATOM 1168 C CA . VAL A 1 151 ? 13.439 -0.756 -29.151 1.00 80.12 151 VAL A CA 1
ATOM 1169 C C . VAL A 1 151 ? 13.405 -0.433 -30.636 1.00 80.12 151 VAL A C 1
ATOM 1171 O O . VAL A 1 151 ? 14.061 0.512 -31.085 1.00 80.12 151 VAL A O 1
ATOM 1174 N N . GLY A 1 152 ? 12.616 -1.198 -31.394 1.00 76.38 152 GLY A N 1
ATOM 1175 C CA . GLY A 1 152 ? 12.428 -0.969 -32.825 1.00 76.38 152 GLY A CA 1
ATOM 1176 C C . GLY A 1 152 ? 11.772 0.389 -33.136 1.00 76.38 152 GLY A C 1
ATOM 1177 O O . GLY A 1 152 ? 11.173 1.015 -32.258 1.00 76.38 152 GLY A O 1
ATOM 1178 N N . PRO A 1 153 ? 11.852 0.874 -34.388 1.00 71.75 153 PRO A N 1
ATOM 1179 C CA . PRO A 1 153 ? 11.258 2.156 -34.782 1.00 71.75 153 PRO A CA 1
ATOM 1180 C C . PRO A 1 153 ? 9.725 2.192 -34.646 1.00 71.75 153 PRO A C 1
ATOM 1182 O O . PRO A 1 153 ? 9.166 3.264 -34.447 1.00 71.75 153 PRO A O 1
ATOM 1185 N N . GLU A 1 154 ? 9.065 1.032 -34.703 1.00 77.62 154 GLU A N 1
ATOM 1186 C CA . GLU A 1 154 ? 7.602 0.886 -34.626 1.00 77.62 154 GLU A CA 1
ATOM 1187 C C . GLU A 1 154 ? 7.070 0.756 -33.183 1.00 77.62 154 GLU A C 1
ATOM 1189 O O . GLU A 1 154 ? 5.862 0.774 -32.951 1.00 77.62 154 GLU A O 1
ATOM 1194 N N . GLU A 1 155 ? 7.950 0.605 -32.188 1.00 79.06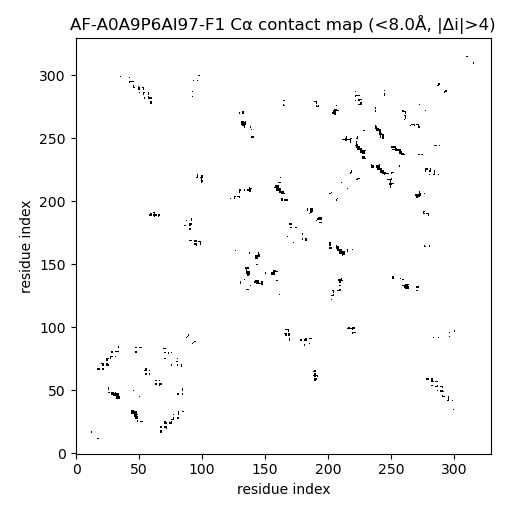 155 GLU A N 1
ATOM 1195 C CA . GLU A 1 155 ? 7.541 0.434 -30.793 1.00 79.06 155 GLU A CA 1
ATOM 1196 C C . GLU A 1 155 ? 7.313 1.788 -30.104 1.00 79.06 155 GLU A C 1
ATOM 1198 O O . GLU A 1 155 ? 8.187 2.661 -30.046 1.00 79.06 155 GLU A O 1
ATOM 1203 N N . SER A 1 156 ? 6.118 1.949 -29.528 1.00 83.12 156 SER A N 1
ATOM 1204 C CA . SER A 1 156 ? 5.758 3.138 -28.753 1.00 83.12 156 SER A CA 1
ATOM 1205 C C . SER A 1 156 ? 6.529 3.183 -27.437 1.00 83.12 156 SER A C 1
ATOM 1207 O O . SER A 1 156 ? 6.571 2.201 -26.698 1.00 83.12 156 SER A O 1
ATOM 1209 N N . ARG A 1 157 ? 7.108 4.347 -27.127 1.00 85.94 157 ARG A N 1
ATOM 1210 C CA . ARG A 1 157 ? 7.819 4.596 -25.867 1.00 85.94 157 ARG A CA 1
ATOM 1211 C C . ARG A 1 157 ? 6.936 5.345 -24.878 1.00 85.94 157 ARG A C 1
ATOM 1213 O O . ARG A 1 157 ? 6.118 6.176 -25.266 1.00 85.94 157 ARG A O 1
ATOM 1220 N N . ALA A 1 158 ? 7.143 5.073 -23.598 1.00 88.19 158 ALA A N 1
ATOM 1221 C CA . ALA A 1 158 ? 6.413 5.675 -22.500 1.00 88.19 158 ALA A CA 1
ATOM 1222 C C . ALA A 1 158 ? 7.158 6.872 -21.890 1.00 88.19 158 ALA A C 1
ATOM 1224 O O . ALA A 1 158 ? 8.363 6.810 -21.622 1.00 88.19 158 ALA A O 1
ATOM 1225 N N . TYR A 1 159 ? 6.405 7.934 -21.591 1.00 88.94 159 TYR A N 1
ATOM 1226 C CA . TYR A 1 159 ? 6.783 8.898 -20.559 1.00 88.94 159 TYR A CA 1
ATOM 1227 C C . TYR A 1 159 ? 6.504 8.283 -19.193 1.00 88.94 159 TYR A C 1
ATOM 1229 O O . TYR A 1 159 ? 5.455 7.664 -18.998 1.00 88.94 159 TYR A O 1
ATOM 1237 N N . VAL A 1 160 ? 7.440 8.447 -18.261 1.00 92.69 160 VAL A N 1
ATOM 1238 C CA . VAL A 1 160 ? 7.382 7.769 -16.967 1.00 92.69 160 VAL A CA 1
ATOM 1239 C C . VAL A 1 160 ? 7.691 8.691 -15.803 1.00 92.69 160 VAL A C 1
ATOM 1241 O O . VAL A 1 160 ? 8.408 9.684 -15.935 1.00 92.69 160 VAL A O 1
ATOM 1244 N N . GLU A 1 161 ? 7.206 8.278 -14.645 1.00 92.00 161 GLU A N 1
ATOM 1245 C CA . GLU A 1 161 ? 7.532 8.801 -13.333 1.00 92.00 161 GLU A CA 1
ATOM 1246 C C . GLU A 1 161 ? 8.080 7.672 -12.448 1.00 92.00 161 GLU A C 1
ATOM 1248 O O . GLU A 1 161 ? 7.982 6.483 -12.769 1.00 92.00 161 GLU A O 1
ATOM 1253 N N . LEU A 1 162 ? 8.700 8.056 -11.333 1.00 92.81 162 LEU A N 1
ATOM 1254 C CA . LEU A 1 162 ? 9.186 7.121 -10.324 1.00 92.81 162 LEU A CA 1
ATOM 1255 C C . LEU A 1 162 ? 8.261 7.173 -9.115 1.00 92.81 162 LEU A C 1
ATOM 1257 O O . LEU A 1 162 ? 8.401 8.054 -8.265 1.00 92.81 162 LEU A O 1
ATOM 1261 N N . ALA A 1 163 ? 7.339 6.220 -9.063 1.00 93.62 163 ALA A N 1
ATOM 1262 C CA . ALA A 1 163 ? 6.354 6.073 -8.008 1.00 93.62 163 ALA A CA 1
ATOM 1263 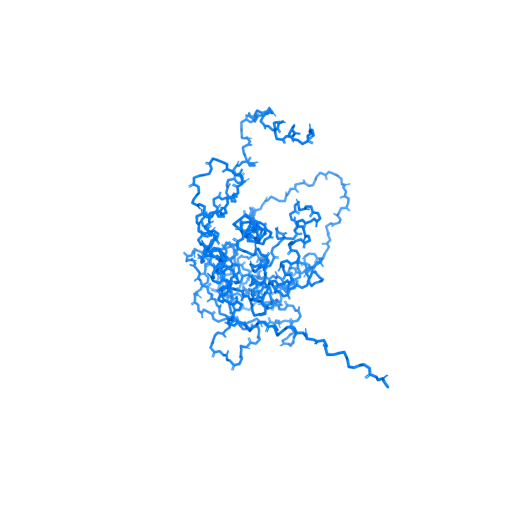C C . ALA A 1 163 ? 7.004 5.521 -6.740 1.00 93.62 163 ALA A C 1
ATOM 1265 O O . ALA A 1 163 ? 7.715 4.515 -6.797 1.00 93.62 163 ALA A O 1
ATOM 1266 N N . HIS A 1 164 ? 6.754 6.147 -5.590 1.00 94.12 164 HIS A N 1
ATOM 1267 C CA . HIS A 1 164 ? 7.138 5.577 -4.298 1.00 94.12 164 HIS A CA 1
ATOM 1268 C C . HIS A 1 164 ? 6.153 4.477 -3.886 1.00 94.12 164 HIS A C 1
ATOM 1270 O O . HIS A 1 164 ? 4.948 4.637 -4.038 1.00 94.12 164 HIS A O 1
ATOM 1276 N N . ILE A 1 165 ? 6.643 3.381 -3.303 1.00 96.56 165 ILE A N 1
ATOM 1277 C CA . ILE A 1 165 ? 5.776 2.333 -2.733 1.00 96.56 165 ILE A CA 1
ATOM 1278 C C . ILE A 1 165 ? 5.230 2.795 -1.376 1.00 96.56 165 ILE A C 1
ATOM 1280 O O . ILE A 1 165 ? 4.031 2.731 -1.111 1.00 96.56 165 ILE A O 1
ATOM 1284 N N . ILE A 1 166 ? 6.121 3.296 -0.515 1.00 93.88 166 I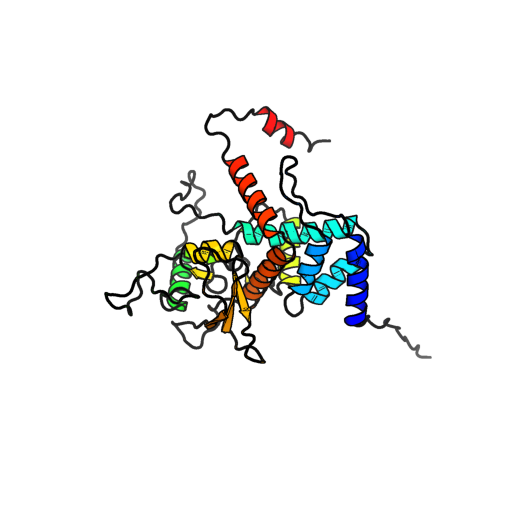LE A N 1
ATOM 1285 C CA . ILE A 1 166 ? 5.780 4.031 0.702 1.00 93.88 166 ILE A CA 1
ATOM 1286 C C . ILE A 1 166 ? 6.078 5.507 0.442 1.00 93.88 166 ILE A C 1
ATOM 1288 O O . ILE A 1 166 ? 7.253 5.891 0.368 1.00 93.88 166 ILE A O 1
ATOM 1292 N N . PRO A 1 167 ? 5.046 6.352 0.309 1.00 90.12 167 PRO A N 1
ATOM 1293 C CA . PRO A 1 167 ? 5.246 7.727 -0.105 1.00 90.12 167 PRO A CA 1
ATOM 1294 C C . PRO A 1 167 ? 5.719 8.634 1.028 1.00 90.12 167 PRO A C 1
ATOM 1296 O O . PRO A 1 167 ? 5.491 8.384 2.217 1.00 90.12 167 PRO A O 1
ATOM 1299 N N . TRP A 1 168 ? 6.303 9.770 0.641 1.00 84.38 168 TRP A N 1
ATOM 1300 C CA . TRP A 1 168 ? 6.735 10.827 1.558 1.00 84.38 168 TRP A CA 1
ATOM 1301 C C . TRP A 1 168 ? 5.620 11.311 2.480 1.00 84.38 168 TRP A C 1
ATOM 1303 O O . TRP A 1 168 ? 5.868 11.594 3.649 1.00 84.38 168 TRP A O 1
ATOM 1313 N N . SER A 1 169 ? 4.381 11.378 1.996 1.00 83.06 169 SER A N 1
ATOM 1314 C CA . SER A 1 169 ? 3.228 11.787 2.801 1.00 83.06 169 SER A CA 1
ATOM 1315 C C . SER A 1 169 ? 3.026 10.922 4.045 1.00 83.06 169 SER A C 1
ATOM 1317 O O . SER A 1 169 ? 2.511 11.436 5.038 1.00 83.06 169 SER A O 1
ATOM 1319 N N . THR A 1 170 ? 3.468 9.664 4.027 1.00 83.56 170 THR A N 1
ATOM 1320 C CA . THR A 1 170 ? 3.400 8.746 5.168 1.00 83.56 170 THR A CA 1
ATOM 1321 C C . THR A 1 170 ? 4.316 9.186 6.306 1.00 83.56 170 THR A C 1
ATOM 1323 O O . THR A 1 170 ? 3.887 9.199 7.461 1.00 83.56 170 THR A O 1
ATOM 1326 N N . ILE A 1 171 ? 5.541 9.615 5.988 1.00 77.38 171 ILE A N 1
ATOM 1327 C CA . ILE A 1 171 ? 6.621 9.820 6.971 1.00 77.38 171 ILE A CA 1
ATOM 1328 C C . ILE A 1 171 ? 7.088 11.280 7.102 1.00 77.38 171 ILE A C 1
ATOM 1330 O O . ILE A 1 171 ? 7.902 11.589 7.962 1.00 77.38 171 ILE A O 1
ATOM 1334 N N . SER A 1 172 ? 6.590 12.181 6.251 1.00 62.97 172 SER A N 1
ATOM 1335 C CA . SER A 1 172 ? 7.066 13.569 6.114 1.00 62.97 172 SER A CA 1
ATOM 1336 C C . SER A 1 172 ? 5.928 14.596 6.039 1.00 62.97 172 SER A C 1
ATOM 1338 O O . SER A 1 172 ? 6.043 15.679 5.467 1.00 62.97 172 SER A O 1
ATOM 1340 N N . ARG A 1 173 ? 4.784 14.297 6.657 1.00 58.03 173 ARG A N 1
ATOM 1341 C CA . ARG A 1 173 ? 3.815 15.357 6.974 1.00 58.03 173 ARG A CA 1
ATOM 1342 C C . ARG A 1 173 ? 4.348 16.217 8.123 1.00 58.03 173 ARG A C 1
ATOM 1344 O O . ARG A 1 173 ? 5.255 15.793 8.831 1.00 58.03 173 ARG A O 1
ATOM 1351 N N . LYS A 1 174 ? 3.762 17.408 8.317 1.00 62.50 174 LYS A N 1
ATOM 1352 C CA . LYS A 1 174 ? 3.880 18.213 9.550 1.00 62.50 174 LYS A CA 1
ATOM 1353 C C . LYS A 1 174 ? 3.254 17.448 10.733 1.00 62.50 174 LYS A C 1
ATOM 1355 O O . LYS A 1 174 ? 2.269 17.905 11.295 1.00 62.50 174 LYS A O 1
ATOM 1360 N N . LYS A 1 175 ? 3.759 16.248 10.996 1.00 69.81 175 LYS A N 1
ATOM 1361 C CA . LYS A 1 175 ? 3.450 15.437 12.158 1.00 69.81 175 LYS A CA 1
ATOM 1362 C C . LYS A 1 175 ? 4.288 15.987 13.293 1.00 69.81 175 LYS A C 1
ATOM 1364 O O . LYS A 1 175 ? 5.460 16.318 13.084 1.00 69.81 175 LYS A O 1
ATOM 1369 N N . ASP A 1 176 ? 3.689 16.113 14.463 1.00 79.06 176 ASP A N 1
ATOM 1370 C CA . ASP A 1 176 ? 4.492 16.272 15.663 1.00 79.06 176 ASP A CA 1
ATOM 1371 C C . ASP A 1 176 ? 5.261 14.969 15.963 1.00 79.06 176 ASP A C 1
ATOM 1373 O O . ASP A 1 176 ? 5.180 13.968 15.236 1.00 79.06 176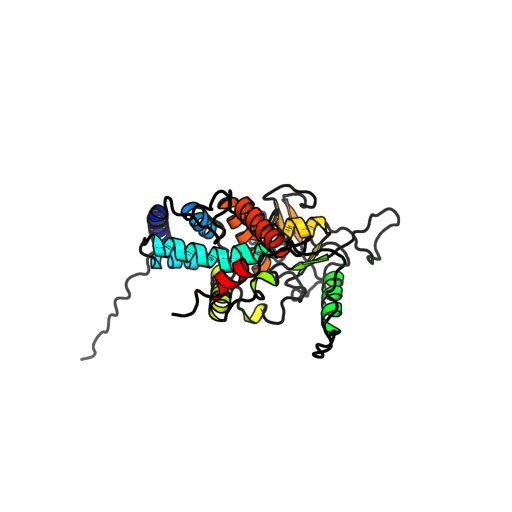 ASP A O 1
ATOM 1377 N N . ALA A 1 177 ? 6.087 15.008 17.006 1.00 81.69 177 ALA A N 1
ATOM 1378 C CA . ALA A 1 177 ? 6.916 13.869 17.374 1.00 81.69 177 ALA A CA 1
ATOM 1379 C C . ALA A 1 177 ? 6.077 12.629 17.734 1.00 81.69 177 ALA A C 1
ATOM 1381 O O . ALA A 1 177 ? 6.485 11.514 17.399 1.00 81.69 177 ALA A O 1
ATOM 1382 N N . ASP A 1 178 ? 4.909 12.816 18.350 1.00 82.44 178 ASP A N 1
ATOM 1383 C CA . ASP A 1 178 ? 4.056 11.732 18.836 1.00 82.44 178 ASP A CA 1
ATOM 1384 C C . ASP A 1 178 ? 3.322 11.050 17.676 1.00 82.44 178 ASP A C 1
ATOM 1386 O O . ASP A 1 178 ? 3.328 9.821 17.568 1.00 82.44 178 ASP A O 1
ATOM 1390 N N . GLU A 1 179 ? 2.773 11.825 16.738 1.00 82.00 179 GLU A N 1
ATOM 1391 C CA . GLU A 1 179 ? 2.169 11.309 15.506 1.00 82.00 179 GLU A CA 1
ATOM 1392 C C . GLU A 1 179 ? 3.191 10.556 14.645 1.00 82.00 179 GLU A C 1
ATOM 1394 O O . GLU A 1 179 ? 2.905 9.488 14.087 1.00 82.00 179 GLU A O 1
ATOM 1399 N N . LEU A 1 180 ? 4.414 11.084 14.535 1.00 84.56 180 LEU A N 1
ATOM 1400 C CA . LEU A 1 180 ? 5.486 10.411 13.809 1.00 84.56 180 LEU A CA 1
ATOM 1401 C C . LEU A 1 180 ? 5.889 9.104 14.504 1.00 84.56 180 LEU A C 1
ATOM 1403 O O . LEU A 1 180 ? 6.073 8.087 13.831 1.00 84.56 180 LEU A O 1
ATOM 1407 N N . HIS A 1 181 ? 5.974 9.101 15.836 1.00 88.00 181 HIS A N 1
ATOM 1408 C CA . HIS A 1 181 ? 6.270 7.903 16.615 1.00 88.00 181 HIS A CA 1
ATOM 1409 C C . HIS A 1 181 ? 5.176 6.838 16.463 1.00 88.00 181 HIS A C 1
ATOM 1411 O O . HIS A 1 181 ? 5.482 5.674 16.199 1.00 88.00 181 HIS A O 1
ATOM 1417 N N . ALA A 1 182 ? 3.901 7.232 16.531 1.00 90.50 182 ALA A N 1
ATOM 1418 C CA . ALA A 1 182 ? 2.768 6.342 16.298 1.00 90.50 182 ALA A CA 1
ATOM 1419 C C . ALA A 1 182 ? 2.799 5.748 14.883 1.00 90.50 182 ALA A C 1
ATOM 1421 O O . ALA A 1 182 ? 2.631 4.542 14.705 1.00 90.50 182 ALA A O 1
ATOM 1422 N N . THR A 1 183 ? 3.081 6.577 13.875 1.00 92.06 183 THR A N 1
ATOM 1423 C CA . THR A 1 183 ? 3.232 6.136 12.481 1.00 92.06 183 THR A CA 1
ATOM 1424 C C . THR A 1 183 ? 4.312 5.070 12.347 1.00 92.06 183 THR A C 1
ATOM 1426 O O . THR A 1 183 ? 4.063 4.016 11.764 1.00 92.06 183 THR A O 1
ATOM 1429 N N . TRP A 1 184 ? 5.494 5.313 12.914 1.00 92.69 184 TRP A N 1
ATOM 1430 C CA . TRP A 1 184 ? 6.589 4.349 12.882 1.00 92.69 184 TRP A CA 1
ATOM 1431 C C . TRP A 1 184 ? 6.265 3.062 13.629 1.00 92.69 184 TRP A C 1
ATOM 1433 O O . TRP A 1 184 ? 6.552 1.981 13.116 1.00 92.69 184 TRP A O 1
ATOM 1443 N N . GLY A 1 185 ? 5.605 3.165 14.784 1.00 94.25 185 GLY A N 1
ATOM 1444 C CA . GLY A 1 185 ? 5.115 2.009 15.525 1.00 94.25 185 GLY A CA 1
ATOM 1445 C C . GLY A 1 185 ? 4.186 1.140 14.677 1.00 94.25 185 GLY A C 1
ATOM 1446 O O . GLY A 1 185 ? 4.349 -0.077 14.641 1.00 94.25 185 GLY A O 1
ATOM 1447 N N . ILE A 1 186 ? 3.263 1.749 13.925 1.00 95.88 186 ILE A N 1
ATOM 1448 C CA . ILE A 1 186 ? 2.358 1.001 13.043 1.00 95.88 186 ILE A CA 1
ATOM 1449 C C . ILE A 1 186 ? 3.119 0.406 11.850 1.00 95.88 186 ILE A C 1
ATOM 1451 O O . ILE A 1 186 ? 2.945 -0.773 11.564 1.00 95.88 186 ILE A O 1
ATOM 1455 N N . ILE A 1 187 ? 3.992 1.160 11.172 1.00 95.06 187 ILE A N 1
ATOM 1456 C CA . ILE A 1 187 ? 4.792 0.644 10.040 1.00 95.06 187 ILE A CA 1
ATOM 1457 C C . ILE A 1 187 ? 5.643 -0.560 10.470 1.00 95.06 187 ILE A C 1
ATOM 1459 O O . ILE A 1 187 ? 5.727 -1.556 9.748 1.00 95.06 187 ILE A O 1
ATOM 1463 N N . GLN A 1 188 ? 6.213 -0.512 11.673 1.00 96.12 188 GLN A N 1
ATOM 1464 C CA . GLN A 1 188 ? 7.005 -1.607 12.213 1.00 96.12 188 GLN A CA 1
ATOM 1465 C C . GLN A 1 188 ? 6.148 -2.818 12.589 1.00 96.12 188 GLN A C 1
ATOM 1467 O O . GLN A 1 188 ? 6.459 -3.926 12.162 1.00 96.12 188 GLN A O 1
ATOM 1472 N N . GLN A 1 189 ? 5.081 -2.630 13.369 1.00 96.69 189 GLN A N 1
ATOM 1473 C CA . GLN A 1 189 ? 4.286 -3.745 13.899 1.00 96.69 189 GLN A CA 1
ATOM 1474 C C . GLN A 1 189 ? 3.329 -4.347 12.860 1.00 96.69 189 GLN A C 1
ATOM 1476 O O . GLN A 1 189 ? 3.139 -5.559 12.822 1.00 96.69 189 GLN A O 1
ATOM 1481 N N . PHE A 1 190 ? 2.737 -3.512 12.003 1.00 96.81 190 PHE A N 1
ATOM 1482 C CA . PHE A 1 190 ? 1.802 -3.942 10.963 1.00 96.81 190 PHE A CA 1
ATOM 1483 C C . PHE A 1 190 ? 2.506 -4.253 9.637 1.00 96.81 190 PHE A C 1
ATOM 1485 O O . PHE A 1 190 ? 2.194 -5.246 8.987 1.00 96.81 190 PHE A O 1
ATOM 1492 N N . GLY A 1 191 ? 3.462 -3.416 9.225 1.00 95.75 191 GLY A N 1
ATOM 1493 C CA . GLY A 1 191 ? 4.196 -3.592 7.966 1.00 95.75 191 GLY A CA 1
ATOM 1494 C C . GLY A 1 191 ? 5.433 -4.488 8.076 1.00 95.75 191 GLY A C 1
ATOM 1495 O O . GLY A 1 191 ? 5.942 -4.948 7.054 1.00 95.75 191 GLY A O 1
ATOM 1496 N N . GLY A 1 192 ? 5.935 -4.745 9.289 1.00 96.31 192 GLY A N 1
ATOM 1497 C CA . GLY A 1 192 ? 7.200 -5.456 9.494 1.00 96.31 192 GLY A CA 1
ATOM 1498 C C . GLY A 1 192 ? 8.422 -4.645 9.047 1.00 96.31 192 GLY A C 1
ATOM 1499 O O . GLY A 1 192 ? 9.442 -5.229 8.677 1.00 96.31 192 GLY A O 1
ATOM 1500 N N . ILE A 1 193 ? 8.310 -3.313 9.017 1.00 95.94 193 ILE A N 1
ATOM 1501 C CA . ILE A 1 193 ? 9.324 -2.406 8.466 1.00 95.94 193 ILE A CA 1
ATOM 1502 C C . ILE A 1 193 ? 9.900 -1.540 9.595 1.00 95.94 193 ILE A C 1
ATOM 1504 O O . ILE A 1 193 ? 9.241 -0.611 10.063 1.00 95.94 193 ILE A O 1
ATOM 1508 N N . PRO A 1 194 ? 11.126 -1.821 10.058 1.00 94.38 194 PRO A N 1
ATOM 1509 C CA . PRO A 1 194 ? 11.823 -0.958 11.000 1.00 94.38 194 PRO A CA 1
ATOM 1510 C C . PRO A 1 194 ? 12.041 0.452 10.425 1.00 94.38 194 PRO A C 1
ATOM 1512 O O . PRO A 1 194 ? 12.388 0.582 9.248 1.00 94.38 194 PRO A O 1
ATOM 1515 N N . PRO A 1 195 ? 11.934 1.523 11.235 1.00 89.50 195 PRO A N 1
ATOM 1516 C CA . PRO A 1 195 ? 12.206 2.887 10.771 1.00 89.50 195 PRO A CA 1
ATOM 1517 C C . PRO A 1 195 ? 13.602 3.069 10.155 1.00 89.50 195 PRO A C 1
ATOM 1519 O O . PRO A 1 195 ? 13.766 3.873 9.235 1.00 89.50 195 PRO A O 1
ATOM 1522 N N . SER A 1 196 ? 14.597 2.302 10.619 1.00 90.38 196 SER A N 1
ATOM 1523 C CA . SER A 1 196 ? 15.972 2.292 10.093 1.00 90.38 196 SER A CA 1
ATOM 1524 C C . SER A 1 196 ? 16.068 1.927 8.614 1.00 90.38 196 SER A C 1
ATOM 1526 O O . SER A 1 196 ? 17.019 2.325 7.946 1.00 90.38 196 SER A O 1
ATOM 1528 N N . ASP A 1 197 ? 15.094 1.184 8.095 1.00 90.44 197 ASP A N 1
ATOM 1529 C CA . ASP A 1 197 ? 15.174 0.613 6.752 1.00 90.44 197 ASP A CA 1
ATOM 1530 C C . ASP A 1 197 ? 14.772 1.631 5.676 1.00 90.44 197 ASP A C 1
ATOM 1532 O O . ASP A 1 197 ? 15.153 1.489 4.517 1.00 90.44 197 ASP A O 1
ATOM 1536 N N . ILE A 1 198 ? 14.054 2.689 6.063 1.00 86.88 198 ILE A N 1
ATOM 1537 C CA . ILE A 1 198 ? 13.493 3.698 5.153 1.00 86.88 198 ILE A CA 1
ATOM 1538 C C . ILE A 1 198 ? 13.899 5.137 5.506 1.00 86.88 198 ILE A C 1
ATOM 1540 O O . ILE A 1 198 ? 13.961 5.995 4.621 1.00 86.88 198 ILE A O 1
ATOM 1544 N N . THR A 1 199 ? 14.206 5.437 6.772 1.00 84.62 199 THR A N 1
ATOM 1545 C CA . THR A 1 199 ? 14.576 6.797 7.197 1.00 84.62 199 THR A CA 1
ATOM 1546 C C . THR A 1 199 ? 15.853 7.249 6.487 1.00 84.62 199 THR A C 1
ATOM 1548 O O . THR A 1 199 ? 16.873 6.569 6.526 1.00 84.62 199 THR A O 1
ATOM 1551 N N . GLY A 1 200 ? 15.792 8.392 5.795 1.00 83.31 200 GLY A N 1
ATOM 1552 C CA . GLY A 1 200 ? 16.899 8.904 4.974 1.00 83.31 200 GLY A CA 1
ATOM 1553 C C . GLY A 1 200 ? 17.146 8.136 3.666 1.00 83.31 200 GLY A C 1
ATOM 1554 O O . GLY A 1 200 ? 18.018 8.523 2.893 1.00 83.31 200 GLY A O 1
ATOM 1555 N N . ARG A 1 201 ? 16.365 7.082 3.397 1.00 88.50 201 ARG A N 1
ATOM 1556 C CA . ARG A 1 201 ? 16.523 6.144 2.274 1.00 88.50 201 ARG A CA 1
ATOM 1557 C C . ARG A 1 201 ? 15.265 6.012 1.410 1.00 88.50 201 ARG A C 1
ATOM 1559 O O . ARG A 1 201 ? 15.202 5.191 0.509 1.00 88.50 201 ARG A O 1
ATOM 1566 N N . ILE A 1 202 ? 14.254 6.845 1.640 1.00 87.56 202 ILE A N 1
ATOM 1567 C CA . ILE A 1 202 ? 12.955 6.769 0.952 1.00 87.56 202 ILE A CA 1
ATOM 1568 C C . ILE A 1 202 ? 13.039 6.928 -0.580 1.00 87.56 202 ILE A C 1
ATOM 1570 O O . ILE A 1 202 ? 12.164 6.437 -1.284 1.00 87.56 202 ILE A O 1
ATOM 1574 N N . ASN A 1 203 ? 14.078 7.589 -1.106 1.00 89.50 203 ASN A N 1
ATOM 1575 C CA . ASN A 1 203 ? 14.287 7.780 -2.549 1.00 89.50 203 ASN A CA 1
ATOM 1576 C C . ASN A 1 203 ? 15.108 6.659 -3.212 1.00 89.50 203 ASN A C 1
ATOM 1578 O O . ASN A 1 203 ? 15.389 6.748 -4.407 1.00 89.50 203 ASN A O 1
ATOM 1582 N N . GLU A 1 204 ? 15.508 5.641 -2.455 1.00 91.81 204 GLU A N 1
ATOM 1583 C CA . GLU A 1 204 ? 16.267 4.503 -2.971 1.00 91.81 204 GLU A CA 1
ATOM 1584 C C . GLU A 1 204 ? 15.402 3.611 -3.879 1.00 91.81 204 GLU A C 1
ATOM 1586 O O . GLU A 1 204 ? 14.178 3.548 -3.696 1.00 91.81 204 GLU A O 1
ATOM 1591 N N . PRO A 1 205 ? 16.014 2.870 -4.823 1.00 94.38 205 PRO A N 1
ATOM 1592 C CA . PRO A 1 205 ? 15.282 2.029 -5.769 1.00 94.38 205 PRO A CA 1
ATOM 1593 C C . PRO A 1 205 ? 14.349 1.008 -5.114 1.00 94.38 205 PRO A C 1
ATOM 1595 O O . PRO A 1 205 ? 13.259 0.766 -5.625 1.00 94.38 205 PRO A O 1
ATOM 1598 N N . PHE A 1 206 ? 14.706 0.454 -3.951 1.00 95.69 206 PHE A N 1
ATOM 1599 C CA . PHE A 1 206 ? 13.870 -0.538 -3.265 1.00 95.69 206 PHE A CA 1
ATOM 1600 C C . PHE A 1 206 ? 12.499 0.004 -2.817 1.00 95.69 206 PHE A C 1
ATOM 1602 O O . PHE A 1 206 ? 11.600 -0.775 -2.508 1.00 95.69 206 PHE A O 1
ATOM 1609 N N . ASN A 1 207 ? 12.316 1.328 -2.778 1.00 96.19 207 ASN A N 1
ATOM 1610 C CA . ASN A 1 207 ? 11.036 1.976 -2.499 1.00 96.19 207 ASN A CA 1
ATOM 1611 C C . ASN A 1 207 ? 10.409 2.600 -3.757 1.00 96.19 207 ASN A C 1
ATOM 1613 O O . ASN A 1 207 ? 9.499 3.417 -3.627 1.00 96.19 207 ASN A O 1
ATOM 1617 N N . ARG A 1 208 ? 10.908 2.298 -4.965 1.00 95.25 208 ARG A N 1
ATOM 1618 C CA . ARG A 1 208 ? 10.489 2.979 -6.197 1.00 95.25 208 ARG A CA 1
ATOM 1619 C C . ARG A 1 208 ? 10.199 2.035 -7.356 1.00 95.25 208 ARG A C 1
ATOM 1621 O O . ARG A 1 208 ? 10.897 1.045 -7.589 1.00 95.25 208 ARG A O 1
ATOM 1628 N N . LEU A 1 209 ? 9.172 2.401 -8.112 1.00 97.25 209 LEU A N 1
ATOM 1629 C CA . LEU A 1 209 ? 8.713 1.727 -9.319 1.00 97.25 209 LEU A CA 1
ATOM 1630 C C . LEU A 1 209 ? 8.690 2.722 -10.481 1.00 97.25 209 LEU A C 1
ATOM 1632 O O . LEU A 1 209 ? 8.275 3.867 -10.324 1.00 97.25 209 LEU A O 1
ATOM 1636 N N . VAL A 1 210 ? 9.133 2.278 -11.650 1.00 96.56 210 VAL A N 1
ATOM 1637 C CA . VAL A 1 210 ? 9.048 3.017 -12.909 1.00 96.56 210 VAL A CA 1
ATOM 1638 C C . VAL A 1 210 ? 7.656 2.804 -13.494 1.00 96.56 210 VAL A C 1
ATOM 1640 O O . VAL A 1 210 ? 7.295 1.681 -13.843 1.00 96.56 210 VAL A O 1
ATOM 1643 N N . MET A 1 211 ? 6.867 3.863 -13.628 1.00 95.50 211 MET A N 1
ATOM 1644 C CA . MET A 1 211 ? 5.481 3.772 -14.095 1.00 95.50 211 ME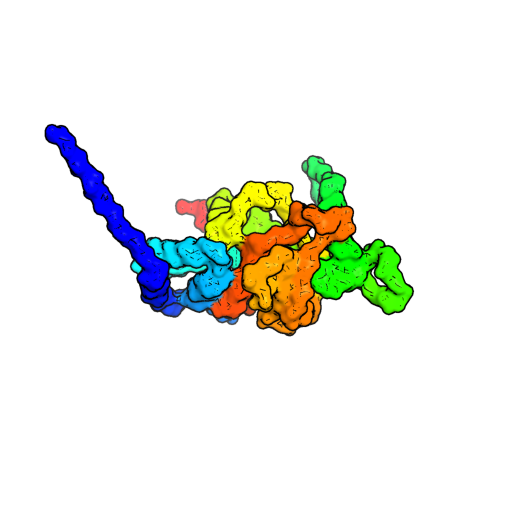T A CA 1
ATOM 1645 C C . MET A 1 211 ? 5.179 4.854 -15.121 1.00 95.50 211 MET A C 1
ATOM 1647 O O . MET A 1 211 ? 5.730 5.947 -15.050 1.00 95.50 211 MET A O 1
ATOM 1651 N N . THR A 1 212 ? 4.277 4.580 -16.059 1.00 93.75 212 THR A N 1
ATOM 1652 C CA . THR A 1 212 ? 3.598 5.644 -16.809 1.00 93.75 212 THR A CA 1
ATOM 1653 C C . THR A 1 212 ? 2.814 6.554 -15.862 1.00 93.75 212 THR A C 1
ATOM 1655 O O . THR A 1 212 ? 2.517 6.178 -14.728 1.00 93.75 212 THR A O 1
ATOM 1658 N N . LEU A 1 213 ? 2.441 7.747 -16.331 1.00 92.12 213 LEU A N 1
ATOM 1659 C CA . LEU A 1 213 ? 1.637 8.679 -15.535 1.00 92.12 213 LEU A CA 1
ATOM 1660 C C . LEU A 1 213 ? 0.304 8.055 -15.077 1.00 92.12 213 LEU A C 1
ATOM 1662 O O . LEU A 1 213 ? -0.087 8.211 -13.923 1.00 92.12 213 LEU A O 1
ATOM 1666 N N . ASP A 1 214 ? -0.373 7.315 -15.957 1.00 92.62 214 ASP A N 1
ATOM 1667 C CA . ASP A 1 214 ? -1.658 6.683 -15.645 1.00 92.62 214 ASP A CA 1
ATOM 1668 C C . ASP A 1 214 ? -1.514 5.493 -14.678 1.00 92.62 214 ASP A C 1
ATOM 1670 O O . ASP A 1 214 ? -2.321 5.323 -13.757 1.00 92.62 214 ASP A O 1
ATOM 1674 N N . GLU A 1 215 ? -0.469 4.675 -14.848 1.00 94.88 215 GLU A N 1
ATOM 1675 C CA . GLU A 1 215 ? -0.135 3.607 -13.896 1.00 94.88 215 GLU A CA 1
ATOM 1676 C C . GLU A 1 215 ? 0.187 4.186 -12.522 1.00 94.88 215 GLU A C 1
ATOM 1678 O O . GLU A 1 215 ? -0.342 3.702 -11.526 1.00 94.88 215 GLU A O 1
ATOM 1683 N N . HIS A 1 216 ? 1.005 5.241 -12.469 1.00 94.06 216 HIS A N 1
ATOM 1684 C CA . HIS A 1 216 ? 1.362 5.906 -11.224 1.00 94.06 216 HIS A CA 1
ATOM 1685 C C . HIS A 1 216 ? 0.111 6.449 -10.536 1.00 94.06 216 HIS A C 1
ATOM 1687 O O . HIS A 1 216 ? -0.149 6.106 -9.389 1.00 94.06 216 HIS A O 1
ATOM 1693 N N . HIS A 1 217 ? -0.724 7.207 -11.247 1.00 92.25 217 HIS A N 1
ATOM 1694 C CA . HIS A 1 217 ? -1.946 7.774 -10.682 1.00 92.25 217 HIS A CA 1
ATOM 1695 C C . HIS A 1 217 ? -2.896 6.700 -10.121 1.00 92.25 217 HIS A C 1
ATOM 1697 O O . HIS A 1 217 ? -3.417 6.847 -9.015 1.00 92.25 217 HIS A O 1
ATOM 1703 N N . SER A 1 218 ? -3.097 5.594 -10.843 1.00 94.56 218 SER A N 1
ATOM 1704 C CA . SER A 1 218 ? -3.955 4.491 -10.379 1.00 94.56 218 SER A CA 1
ATOM 1705 C C . SER A 1 218 ? -3.330 3.669 -9.238 1.00 94.56 218 SER A C 1
ATOM 1707 O O . SER A 1 218 ? -4.038 3.243 -8.322 1.00 94.56 218 SER A O 1
ATOM 1709 N N . PHE A 1 219 ? -2.006 3.486 -9.228 1.00 95.75 219 PHE A N 1
ATOM 1710 C CA . PHE A 1 219 ? -1.279 2.809 -8.147 1.00 95.75 219 PHE A CA 1
ATOM 1711 C C . PHE A 1 219 ? -1.372 3.580 -6.829 1.00 95.75 219 PHE A C 1
ATOM 1713 O O . PHE A 1 219 ? -1.607 3.021 -5.758 1.00 95.75 219 PHE A O 1
ATOM 1720 N N . ASP A 1 220 ? -1.222 4.892 -6.929 1.00 92.56 220 ASP A N 1
ATOM 1721 C CA . ASP A 1 220 ? -1.088 5.811 -5.807 1.00 92.56 220 ASP A CA 1
ATOM 1722 C C . ASP A 1 220 ? -2.487 6.151 -5.216 1.00 92.56 220 ASP A C 1
ATOM 1724 O O . ASP A 1 220 ? -2.643 6.489 -4.037 1.00 92.56 220 ASP A O 1
ATOM 1728 N N . ARG A 1 221 ? -3.549 5.908 -6.003 1.00 93.06 221 ARG A N 1
ATOM 1729 C CA . ARG A 1 221 ? -4.951 5.797 -5.561 1.00 93.06 221 ARG A CA 1
ATOM 1730 C C . ARG A 1 221 ? -5.327 4.449 -4.935 1.00 93.06 221 ARG A C 1
ATOM 1732 O O . ARG A 1 221 ? -6.419 4.354 -4.370 1.00 93.06 221 ARG A O 1
ATOM 1739 N N . PHE A 1 222 ? -4.443 3.451 -4.988 1.00 96.12 222 PHE A N 1
ATOM 1740 C CA . PHE A 1 222 ? -4.706 2.067 -4.580 1.00 96.12 222 PHE A CA 1
ATOM 1741 C C . PHE A 1 222 ? -5.797 1.379 -5.420 1.00 96.12 222 PHE A C 1
ATOM 1743 O O . PHE A 1 222 ? -6.484 0.479 -4.933 1.00 96.12 222 PHE A O 1
ATOM 1750 N N . ASP A 1 223 ? -5.967 1.770 -6.686 1.00 96.19 223 ASP A N 1
ATOM 1751 C CA . ASP A 1 223 ? -6.896 1.101 -7.608 1.00 96.19 223 ASP A CA 1
ATOM 1752 C C . ASP A 1 223 ? -6.398 -0.323 -7.949 1.00 96.19 223 ASP A C 1
ATOM 1754 O O . ASP A 1 223 ? -7.183 -1.215 -8.273 1.00 96.19 223 ASP A O 1
ATOM 1758 N N . TRP A 1 224 ? -5.092 -0.567 -7.813 1.00 97.88 224 TRP A N 1
ATOM 1759 C CA . TRP A 1 224 ? -4.450 -1.875 -7.930 1.00 97.88 224 TRP A CA 1
ATOM 1760 C C . TRP A 1 224 ? -3.215 -1.977 -7.023 1.00 97.88 224 TRP A C 1
ATOM 1762 O O . TRP A 1 224 ? -2.695 -0.973 -6.536 1.00 97.88 224 TRP A O 1
ATOM 1772 N N . CYS A 1 225 ? -2.746 -3.200 -6.782 1.00 98.31 225 CYS A N 1
ATOM 1773 C CA . CYS A 1 225 ? -1.524 -3.480 -6.031 1.00 98.31 225 CYS A CA 1
ATOM 1774 C C . CYS A 1 225 ? -0.802 -4.732 -6.559 1.00 98.31 225 CYS A C 1
ATOM 1776 O O . CYS A 1 225 ? -1.284 -5.414 -7.467 1.00 98.31 225 CYS A O 1
ATOM 1778 N N . LEU A 1 226 ? 0.367 -5.031 -5.985 1.00 98.50 226 LEU A N 1
ATOM 1779 C CA . LEU A 1 226 ? 1.140 -6.245 -6.250 1.00 98.50 226 LEU A CA 1
ATOM 1780 C C . LEU A 1 226 ? 1.039 -7.185 -5.046 1.00 98.50 226 LEU A C 1
ATOM 1782 O O . LEU A 1 226 ? 1.481 -6.842 -3.949 1.00 98.50 226 LEU A O 1
ATOM 1786 N N . ILE A 1 227 ? 0.474 -8.373 -5.251 1.00 97.19 227 ILE A N 1
ATOM 1787 C CA . ILE A 1 227 ? 0.372 -9.418 -4.222 1.00 97.19 227 ILE A CA 1
ATOM 1788 C C . ILE A 1 227 ? 1.351 -10.558 -4.514 1.00 97.19 227 ILE A C 1
ATOM 1790 O O . ILE A 1 227 ? 1.729 -10.732 -5.672 1.00 97.19 227 ILE A O 1
ATOM 1794 N N . PRO A 1 228 ? 1.788 -11.343 -3.508 1.00 94.75 228 PRO A N 1
ATOM 1795 C CA . PRO A 1 228 ? 2.606 -12.525 -3.762 1.00 94.75 228 PRO A CA 1
ATOM 1796 C C . PRO A 1 228 ? 1.949 -13.443 -4.792 1.00 94.75 228 PRO A C 1
ATOM 1798 O O . PRO A 1 228 ? 0.727 -13.599 -4.784 1.00 94.75 228 PRO A O 1
ATOM 1801 N N . ASP A 1 229 ? 2.762 -14.050 -5.652 1.00 90.88 229 ASP A N 1
ATOM 1802 C CA . ASP A 1 229 ? 2.294 -15.038 -6.619 1.00 90.88 229 ASP A CA 1
ATOM 1803 C C . ASP A 1 229 ? 1.564 -16.200 -5.905 1.00 90.88 229 ASP A C 1
ATOM 1805 O O . ASP A 1 229 ? 2.192 -16.933 -5.133 1.00 90.88 229 ASP A O 1
ATOM 1809 N N . PRO A 1 230 ? 0.245 -16.374 -6.123 1.00 90.19 230 PRO A N 1
ATOM 1810 C CA . PRO A 1 230 ? -0.541 -17.389 -5.432 1.00 90.19 230 PRO A CA 1
ATOM 1811 C C . PRO A 1 230 ? -0.391 -18.783 -6.051 1.00 90.19 230 PRO A C 1
ATOM 1813 O O . PRO A 1 230 ? -0.891 -19.750 -5.478 1.00 90.19 230 PRO A O 1
ATOM 1816 N N . TYR A 1 231 ? 0.243 -18.902 -7.222 1.00 92.06 231 TYR A N 1
ATOM 1817 C CA . TYR A 1 231 ? 0.355 -20.161 -7.956 1.00 92.06 231 TYR A CA 1
ATOM 1818 C C . TYR A 1 231 ? 1.559 -21.003 -7.511 1.00 92.06 231 TYR A C 1
ATOM 1820 O O . TYR A 1 231 ? 1.637 -22.181 -7.859 1.00 92.06 231 TYR A O 1
ATOM 1828 N N . HIS A 1 232 ? 2.463 -20.437 -6.702 1.00 91.50 232 HIS A N 1
ATOM 1829 C CA . HIS A 1 232 ? 3.653 -21.114 -6.187 1.00 91.50 232 HIS A CA 1
ATOM 1830 C C . HIS A 1 232 ? 3.663 -21.160 -4.655 1.00 91.50 232 HIS A C 1
ATOM 1832 O O . HIS A 1 232 ? 3.459 -20.154 -3.977 1.00 91.50 232 HIS A O 1
ATOM 1838 N N . ILE A 1 233 ? 3.920 -22.349 -4.100 1.00 89.56 233 ILE A N 1
ATOM 1839 C CA . ILE A 1 233 ? 4.021 -22.583 -2.655 1.00 89.56 233 ILE A CA 1
ATOM 1840 C C . ILE A 1 233 ? 5.344 -23.326 -2.385 1.00 89.56 233 ILE A C 1
ATOM 1842 O O . ILE A 1 233 ? 5.437 -24.509 -2.721 1.00 89.56 233 ILE A O 1
ATOM 1846 N N . PRO A 1 234 ? 6.363 -22.672 -1.785 1.00 89.31 234 PRO A N 1
ATOM 1847 C CA . PRO A 1 234 ? 6.370 -21.277 -1.327 1.00 89.31 234 PRO A CA 1
ATOM 1848 C C . PRO A 1 234 ? 6.365 -20.257 -2.490 1.00 89.31 234 PRO A C 1
ATOM 1850 O O . PRO A 1 234 ? 6.756 -20.616 -3.602 1.00 89.31 234 PRO A O 1
ATOM 1853 N N . PRO A 1 235 ? 5.959 -18.992 -2.247 1.00 89.25 235 PRO A N 1
ATOM 1854 C CA . PRO A 1 235 ? 6.008 -17.940 -3.263 1.00 89.25 235 PRO A CA 1
ATOM 1855 C C . PRO A 1 235 ? 7.421 -17.726 -3.812 1.00 89.25 235 PRO A C 1
ATOM 1857 O O . PRO A 1 235 ? 8.398 -17.767 -3.059 1.00 89.25 235 PRO A O 1
ATOM 1860 N N . ILE A 1 236 ? 7.524 -17.443 -5.112 1.00 93.06 236 ILE A N 1
ATOM 1861 C CA . ILE A 1 236 ? 8.802 -17.126 -5.757 1.00 93.06 236 ILE A CA 1
ATOM 1862 C C . ILE A 1 236 ? 9.266 -15.730 -5.293 1.00 93.06 236 ILE A C 1
ATOM 1864 O O . ILE A 1 236 ? 8.500 -14.768 -5.404 1.00 93.06 236 ILE A O 1
ATOM 1868 N N . PRO A 1 237 ? 10.503 -15.577 -4.779 1.00 92.06 237 PRO A N 1
ATOM 1869 C CA . PRO A 1 237 ? 11.033 -14.275 -4.383 1.00 92.06 237 PRO A CA 1
ATOM 1870 C C . PRO A 1 237 ? 10.973 -13.254 -5.522 1.00 92.06 237 PRO A C 1
ATOM 1872 O O . PRO A 1 237 ? 11.300 -13.571 -6.661 1.00 92.06 237 PRO A O 1
ATOM 1875 N N . HIS A 1 238 ? 10.566 -12.025 -5.201 1.00 95.38 238 HIS A N 1
ATOM 1876 C CA . HIS A 1 238 ? 10.432 -10.915 -6.155 1.00 95.38 238 HIS A CA 1
ATOM 1877 C C . HIS A 1 238 ? 9.495 -11.178 -7.355 1.00 95.38 238 HIS A C 1
ATOM 1879 O O . HIS A 1 238 ? 9.504 -10.405 -8.314 1.00 95.38 238 HIS A O 1
ATOM 1885 N N . CYS A 1 239 ? 8.652 -12.213 -7.271 1.00 96.69 239 CYS A N 1
ATOM 1886 C CA . CYS A 1 239 ? 7.566 -12.500 -8.200 1.00 96.69 239 CYS A CA 1
ATOM 1887 C C . CYS A 1 239 ? 6.220 -12.144 -7.557 1.00 96.69 239 CYS A C 1
ATOM 1889 O O . CYS A 1 239 ? 5.914 -12.555 -6.432 1.00 96.69 239 CYS A O 1
ATOM 1891 N N . TYR A 1 240 ? 5.412 -11.381 -8.279 1.00 97.94 240 TYR A N 1
ATOM 1892 C CA . TYR A 1 240 ? 4.140 -10.857 -7.807 1.00 97.94 240 TYR A CA 1
ATOM 1893 C C . TYR A 1 240 ? 3.075 -10.981 -8.883 1.00 97.94 240 TYR A C 1
ATOM 1895 O O . TYR A 1 240 ? 3.368 -11.069 -10.071 1.00 97.94 240 TYR A O 1
ATOM 1903 N N . MET A 1 241 ? 1.821 -10.925 -8.463 1.00 97.94 241 MET A N 1
ATOM 1904 C CA . MET A 1 241 ? 0.674 -10.839 -9.345 1.00 97.94 241 MET A CA 1
ATOM 1905 C C . MET A 1 241 ? -0.013 -9.487 -9.158 1.00 97.94 241 MET A C 1
ATOM 1907 O O . MET A 1 241 ? -0.231 -9.039 -8.029 1.00 97.94 241 MET A O 1
ATOM 1911 N N . VAL A 1 242 ? -0.390 -8.851 -10.263 1.00 98.50 242 VAL A N 1
ATOM 1912 C CA . VAL A 1 242 ? -1.251 -7.667 -10.244 1.00 98.50 242 VAL A CA 1
ATOM 1913 C C . VAL A 1 242 ? -2.619 -8.050 -9.684 1.00 98.50 242 VAL A C 1
ATOM 1915 O O . VAL A 1 242 ? -3.230 -9.035 -10.108 1.00 98.50 242 VAL A O 1
ATOM 1918 N N . ARG A 1 243 ? -3.101 -7.247 -8.736 1.00 98.25 243 ARG A N 1
ATOM 1919 C CA . ARG A 1 243 ? -4.448 -7.322 -8.178 1.00 98.25 243 ARG A CA 1
ATOM 1920 C C . ARG A 1 243 ? -5.158 -5.995 -8.379 1.00 98.25 243 ARG A C 1
ATOM 1922 O O . ARG A 1 243 ? -4.787 -5.006 -7.752 1.00 98.25 243 ARG A O 1
ATOM 1929 N N . VAL A 1 244 ? -6.177 -5.982 -9.229 1.00 98.12 244 VAL A N 1
ATOM 1930 C CA . VAL A 1 244 ? -7.015 -4.802 -9.472 1.00 98.12 244 VAL A CA 1
ATOM 1931 C C . VAL A 1 244 ? -8.193 -4.799 -8.501 1.00 98.12 244 VAL A C 1
ATOM 1933 O O . VAL A 1 244 ? -8.924 -5.781 -8.386 1.00 98.12 244 VAL A O 1
ATOM 1936 N N . HIS A 1 245 ? -8.378 -3.684 -7.800 1.00 96.06 245 HIS A N 1
ATOM 1937 C CA . HIS A 1 245 ? -9.520 -3.429 -6.924 1.00 96.06 245 HIS A CA 1
ATOM 1938 C C . HIS A 1 245 ? -10.576 -2.548 -7.601 1.00 96.06 245 HIS A C 1
ATOM 1940 O O . HIS A 1 245 ? -11.771 -2.773 -7.425 1.00 96.06 245 HIS A O 1
ATOM 1946 N N . GLU A 1 246 ? -10.139 -1.578 -8.405 1.00 93.31 246 GLU A N 1
ATOM 1947 C CA . GLU A 1 246 ? -10.995 -0.683 -9.181 1.00 93.31 246 GLU A CA 1
ATOM 1948 C C . GLU A 1 246 ? -10.397 -0.516 -10.580 1.00 93.31 246 GLU A C 1
ATOM 1950 O O . GLU A 1 246 ? -9.216 -0.220 -10.724 1.00 93.31 246 GLU A O 1
ATOM 1955 N N . LYS A 1 247 ? -11.188 -0.741 -11.635 1.00 92.44 247 LYS A N 1
ATOM 1956 C CA . LYS A 1 247 ? -10.693 -0.643 -13.013 1.00 92.44 247 LYS A CA 1
ATOM 1957 C C . LYS A 1 247 ? -10.741 0.809 -13.483 1.00 92.44 247 LYS A C 1
ATOM 1959 O O . LYS A 1 247 ? -11.820 1.330 -13.753 1.00 92.44 247 LYS A O 1
ATOM 1964 N N . MET A 1 248 ? -9.572 1.416 -13.644 1.00 88.62 248 MET A N 1
ATOM 1965 C CA . MET A 1 248 ? -9.389 2.799 -14.089 1.00 88.62 248 MET A CA 1
ATOM 1966 C C . MET A 1 248 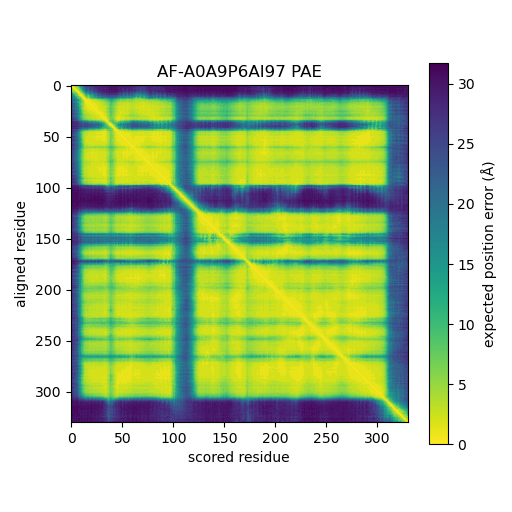? -8.478 2.856 -15.320 1.00 88.62 248 MET A C 1
ATOM 1968 O O . MET A 1 248 ? -7.829 1.874 -15.685 1.00 88.62 248 MET A O 1
ATOM 1972 N N . HIS A 1 249 ? -8.415 4.010 -15.985 1.00 85.81 249 HIS A N 1
ATOM 1973 C CA . HIS A 1 249 ? -7.372 4.234 -16.985 1.00 85.81 249 HIS A CA 1
ATOM 1974 C C . HIS A 1 249 ? -5.992 4.079 -16.323 1.00 85.81 249 HIS A C 1
ATOM 1976 O O . HIS A 1 249 ? -5.786 4.577 -15.218 1.00 85.81 249 HIS A O 1
ATOM 1982 N N . GLY A 1 250 ? -5.080 3.351 -16.969 1.00 85.31 250 GLY A N 1
ATOM 1983 C CA . GLY A 1 250 ? -3.749 3.070 -16.422 1.00 85.31 250 GLY A CA 1
ATOM 1984 C C . GLY A 1 250 ? -3.637 1.863 -15.498 1.00 85.31 250 GLY A C 1
ATOM 1985 O O . GLY A 1 250 ? -2.517 1.497 -15.159 1.00 85.31 250 GLY A O 1
ATOM 1986 N N . THR A 1 251 ? -4.736 1.203 -15.111 1.00 94.00 251 THR A N 1
ATOM 1987 C CA . THR A 1 251 ? -4.611 -0.040 -14.336 1.00 94.00 251 THR A CA 1
ATOM 1988 C C . THR A 1 251 ? -4.009 -1.138 -15.213 1.00 94.00 251 THR A C 1
ATOM 1990 O O . THR A 1 251 ? -4.569 -1.407 -16.286 1.00 94.00 251 THR A O 1
ATOM 1993 N N . PRO A 1 252 ? -2.934 -1.817 -14.776 1.00 95.38 252 PRO A N 1
ATOM 1994 C CA . PRO A 1 252 ? -2.425 -2.987 -15.472 1.00 95.38 252 PRO A CA 1
ATOM 1995 C C . PRO A 1 252 ? -3.481 -4.097 -15.540 1.00 95.38 252 PRO A C 1
ATOM 1997 O O . PRO A 1 252 ? -4.480 -4.091 -14.816 1.00 95.38 252 PRO A O 1
ATOM 2000 N N . VAL A 1 253 ? -3.259 -5.078 -16.413 1.00 96.44 253 VAL A N 1
ATOM 2001 C CA . VAL A 1 253 ? -4.170 -6.221 -16.546 1.00 96.44 253 VAL A CA 1
ATOM 2002 C C . VAL A 1 253 ? -4.146 -7.046 -15.256 1.00 96.44 253 VAL A C 1
ATOM 2004 O O . VAL A 1 253 ? -3.082 -7.491 -14.818 1.00 96.44 253 VAL A O 1
ATOM 2007 N N . ASP A 1 254 ? -5.316 -7.255 -14.650 1.00 97.44 254 ASP A N 1
ATOM 2008 C CA . ASP A 1 254 ? -5.455 -8.085 -13.450 1.00 97.44 254 ASP A CA 1
ATOM 2009 C C . ASP A 1 254 ? -4.931 -9.505 -13.700 1.00 97.44 254 ASP A C 1
ATOM 2011 O O . ASP A 1 254 ? -5.139 -10.077 -14.771 1.00 97.44 254 ASP A O 1
ATOM 2015 N N . GLY A 1 255 ? -4.226 -10.069 -12.721 1.00 96.62 255 GLY A N 1
ATOM 2016 C CA . GLY A 1 255 ? -3.611 -11.390 -12.851 1.00 96.62 255 GLY A CA 1
ATOM 2017 C C . GLY A 1 255 ? -2.276 -11.423 -13.606 1.00 96.62 255 GLY A C 1
ATOM 2018 O O . GLY A 1 255 ? -1.676 -12.492 -13.694 1.00 96.62 255 GLY A O 1
ATOM 2019 N N . THR A 1 256 ? -1.775 -10.289 -14.112 1.00 96.88 256 THR A N 1
ATOM 2020 C CA . THR A 1 256 ? -0.432 -10.219 -14.721 1.00 96.88 256 THR A CA 1
ATOM 2021 C C . THR A 1 256 ? 0.634 -10.622 -13.707 1.00 96.88 256 THR A C 1
ATOM 2023 O O . THR A 1 256 ? 0.668 -10.070 -12.606 1.00 96.88 256 THR A O 1
ATOM 2026 N N . ILE A 1 257 ? 1.520 -11.547 -14.085 1.00 97.00 257 ILE A N 1
ATOM 2027 C CA . ILE A 1 257 ? 2.689 -11.926 -13.286 1.00 97.00 257 ILE A CA 1
ATOM 2028 C C . ILE A 1 257 ? 3.852 -10.985 -13.601 1.00 97.00 257 ILE A C 1
ATOM 2030 O O . ILE A 1 257 ? 4.184 -10.757 -14.763 1.00 97.00 257 ILE A O 1
ATOM 2034 N N . VAL A 1 258 ? 4.463 -10.444 -12.551 1.00 96.69 258 VAL A N 1
ATOM 2035 C CA . VAL A 1 258 ? 5.562 -9.481 -12.595 1.00 96.69 258 VAL A CA 1
ATOM 2036 C C . VAL A 1 258 ? 6.725 -10.042 -11.791 1.00 96.69 258 VAL A C 1
ATOM 2038 O O . VAL A 1 258 ? 6.593 -10.270 -10.589 1.00 96.69 258 VAL A O 1
ATOM 2041 N N . THR A 1 259 ? 7.876 -10.205 -12.436 1.00 95.88 259 THR A N 1
ATOM 2042 C CA . THR A 1 259 ? 9.123 -10.601 -11.773 1.00 95.88 259 THR A CA 1
ATOM 2043 C C . THR A 1 259 ? 10.110 -9.450 -11.837 1.00 95.88 259 THR A C 1
ATOM 2045 O O . THR A 1 259 ? 10.462 -8.995 -12.926 1.00 95.88 259 THR A O 1
ATOM 2048 N N . PHE A 1 260 ? 10.564 -8.987 -10.675 1.00 96.44 260 PHE A N 1
ATOM 2049 C CA . PHE A 1 260 ? 11.593 -7.957 -10.595 1.00 96.44 260 PHE A CA 1
ATOM 2050 C C . PHE A 1 260 ? 12.986 -8.573 -10.682 1.00 96.44 260 PHE A C 1
ATOM 2052 O O . PHE A 1 260 ? 13.287 -9.549 -9.997 1.00 96.44 260 PHE A O 1
ATOM 2059 N N . LEU A 1 261 ? 13.833 -7.964 -11.506 1.00 93.94 261 LEU A N 1
ATOM 2060 C CA . LEU A 1 261 ? 15.226 -8.335 -11.735 1.00 93.94 261 LEU A CA 1
ATOM 2061 C C . LEU A 1 261 ? 16.052 -7.050 -11.791 1.00 93.94 261 LEU A C 1
ATOM 2063 O O . LEU A 1 261 ? 15.551 -6.039 -12.281 1.00 93.94 261 LEU A O 1
ATOM 2067 N N . ASP A 1 262 ? 17.293 -7.078 -11.301 1.00 94.12 262 ASP A N 1
ATOM 2068 C CA . ASP A 1 262 ? 18.223 -5.970 -11.509 1.00 94.12 262 ASP A CA 1
ATOM 2069 C C . ASP A 1 262 ? 18.963 -6.220 -12.823 1.00 94.12 262 ASP A C 1
ATOM 2071 O O . ASP A 1 262 ? 19.792 -7.121 -12.943 1.00 94.12 262 ASP A O 1
ATOM 2075 N N . HIS A 1 263 ? 18.620 -5.443 -13.845 1.00 91.62 263 HIS A N 1
ATOM 2076 C CA . HIS A 1 263 ? 19.179 -5.582 -15.184 1.00 91.62 263 HIS A CA 1
ATOM 2077 C C . HIS A 1 263 ? 20.652 -5.148 -15.288 1.00 91.62 263 HIS A C 1
ATOM 2079 O O . HIS A 1 263 ? 21.273 -5.385 -16.324 1.00 91.62 263 HIS A O 1
ATOM 2085 N N . ARG A 1 264 ? 21.229 -4.545 -14.239 1.00 91.38 264 ARG A N 1
ATOM 2086 C CA . ARG A 1 264 ? 22.658 -4.194 -14.188 1.00 91.38 264 ARG A CA 1
ATOM 2087 C C . ARG A 1 264 ? 23.511 -5.330 -13.642 1.00 91.38 264 ARG A C 1
ATOM 2089 O O . ARG A 1 264 ? 24.614 -5.553 -14.132 1.00 91.38 264 ARG A O 1
ATOM 2096 N N . ASP A 1 265 ? 22.998 -6.021 -12.629 1.00 88.81 265 ASP A N 1
ATOM 2097 C CA . ASP A 1 265 ? 23.633 -7.174 -11.997 1.00 88.81 265 ASP A CA 1
ATOM 2098 C C . ASP A 1 265 ? 22.559 -8.229 -11.679 1.00 88.81 265 ASP A C 1
ATOM 2100 O O . ASP A 1 265 ? 21.915 -8.156 -10.631 1.00 88.81 265 ASP A O 1
ATOM 2104 N N . PRO A 1 266 ? 22.351 -9.219 -12.571 1.00 78.62 266 PRO A N 1
ATOM 2105 C CA . PRO A 1 266 ? 21.289 -10.222 -12.447 1.00 78.62 266 PRO A CA 1
ATOM 2106 C C . PRO A 1 266 ? 21.306 -11.125 -11.194 1.00 78.62 266 PRO A C 1
ATOM 2108 O O . PRO A 1 266 ? 20.472 -12.025 -11.100 1.00 78.62 266 PRO A O 1
ATOM 2111 N N . GLY A 1 267 ? 22.213 -10.922 -10.233 1.00 81.75 267 GLY A N 1
ATOM 2112 C CA . GLY A 1 267 ? 22.197 -11.570 -8.914 1.00 81.75 267 GLY A CA 1
ATOM 2113 C C . GLY A 1 267 ? 21.952 -10.626 -7.730 1.00 81.75 267 GLY A C 1
ATOM 2114 O O . GLY A 1 267 ? 21.771 -11.104 -6.609 1.00 81.75 267 GLY A O 1
ATOM 2115 N N . ASP A 1 268 ? 21.946 -9.310 -7.950 1.00 88.25 268 ASP A N 1
ATOM 2116 C CA . ASP A 1 268 ? 21.791 -8.316 -6.892 1.00 88.25 268 ASP A CA 1
ATOM 2117 C C . ASP A 1 268 ? 20.313 -8.021 -6.610 1.00 88.25 268 ASP A C 1
ATOM 2119 O O . ASP A 1 268 ? 19.572 -7.497 -7.442 1.00 88.25 268 ASP A O 1
ATOM 2123 N N . THR A 1 269 ? 19.873 -8.333 -5.391 1.00 89.31 269 THR A N 1
ATOM 2124 C CA . THR A 1 269 ? 18.503 -8.061 -4.945 1.00 89.31 269 THR A CA 1
ATOM 2125 C C . THR A 1 269 ? 18.375 -6.773 -4.131 1.00 89.31 269 THR A C 1
ATOM 2127 O O . THR A 1 269 ? 17.268 -6.414 -3.736 1.00 89.31 269 THR A O 1
ATOM 2130 N N . THR A 1 270 ? 19.475 -6.072 -3.837 1.00 87.06 270 THR A N 1
ATOM 2131 C CA . THR A 1 270 ? 19.487 -4.926 -2.906 1.00 87.06 270 THR A CA 1
ATOM 2132 C C . THR A 1 270 ? 18.749 -3.697 -3.436 1.00 87.06 270 THR A C 1
ATOM 2134 O O . THR A 1 270 ? 18.260 -2.882 -2.651 1.00 87.06 270 THR A O 1
ATOM 2137 N N . HIS A 1 271 ? 18.622 -3.585 -4.758 1.00 91.94 271 HIS A N 1
ATOM 2138 C CA . HIS A 1 271 ? 17.923 -2.492 -5.436 1.00 91.94 271 HIS A CA 1
ATOM 2139 C C . HIS A 1 271 ? 16.486 -2.852 -5.844 1.00 91.94 271 HIS A C 1
ATOM 2141 O O . HIS A 1 271 ? 15.721 -1.978 -6.272 1.00 91.94 271 HIS A O 1
ATOM 2147 N N . LEU A 1 272 ? 16.100 -4.127 -5.724 1.00 96.75 272 LEU A N 1
ATOM 2148 C CA . LEU A 1 272 ? 14.749 -4.574 -6.050 1.00 96.75 272 LEU A CA 1
ATOM 2149 C C . LEU A 1 272 ? 13.734 -3.987 -5.067 1.00 96.75 272 LEU A C 1
ATOM 2151 O O . LEU A 1 272 ? 14.079 -3.745 -3.908 1.00 96.75 272 LEU A O 1
ATOM 2155 N N . PRO A 1 273 ? 12.474 -3.787 -5.493 1.00 97.38 273 PRO A N 1
ATOM 2156 C CA . PRO A 1 273 ? 11.403 -3.385 -4.591 1.00 97.38 273 PRO A CA 1
ATOM 2157 C C . PRO A 1 273 ? 11.354 -4.259 -3.334 1.00 97.38 273 PRO A C 1
ATOM 2159 O O . PRO A 1 273 ? 11.277 -5.489 -3.437 1.00 97.38 273 PRO A O 1
ATOM 2162 N N . ASP A 1 274 ? 11.390 -3.630 -2.155 1.00 96.94 274 ASP A N 1
ATOM 2163 C CA . ASP A 1 274 ? 11.367 -4.355 -0.886 1.00 96.94 274 ASP A CA 1
ATOM 2164 C C . ASP A 1 274 ? 10.017 -5.089 -0.754 1.00 96.94 274 ASP A C 1
ATOM 2166 O O . ASP A 1 274 ? 8.954 -4.449 -0.746 1.00 96.94 274 ASP A O 1
ATOM 2170 N N . PRO A 1 275 ? 10.017 -6.429 -0.609 1.00 96.38 275 PRO A N 1
ATOM 2171 C CA . PRO A 1 275 ? 8.787 -7.203 -0.496 1.00 96.38 275 PRO A CA 1
ATOM 2172 C C . PRO A 1 275 ? 7.879 -6.765 0.660 1.00 96.38 275 PRO A C 1
ATOM 2174 O O . PRO A 1 275 ? 6.662 -6.936 0.589 1.00 96.38 275 PRO A O 1
ATOM 2177 N N . ARG A 1 276 ? 8.440 -6.217 1.746 1.00 96.88 276 ARG A N 1
ATOM 2178 C CA . ARG A 1 276 ? 7.666 -5.701 2.885 1.00 96.88 276 ARG A CA 1
ATOM 2179 C C . ARG A 1 276 ? 6.879 -4.456 2.503 1.00 96.88 276 ARG A C 1
ATOM 2181 O O . ARG A 1 276 ? 5.746 -4.301 2.948 1.00 96.88 276 ARG A O 1
ATOM 2188 N N . PHE A 1 277 ? 7.448 -3.602 1.657 1.00 97.56 277 PHE A N 1
ATOM 2189 C CA . PHE A 1 277 ? 6.827 -2.342 1.257 1.00 97.56 277 PHE A CA 1
ATOM 2190 C C . PHE A 1 277 ? 5.665 -2.626 0.309 1.00 97.56 277 PHE A C 1
ATOM 2192 O O . PHE A 1 277 ? 4.572 -2.097 0.505 1.00 97.56 277 PHE A O 1
ATOM 2199 N N . LEU A 1 278 ? 5.867 -3.545 -0.642 1.00 98.06 278 LEU A N 1
ATOM 2200 C CA . LEU A 1 278 ? 4.804 -4.037 -1.522 1.00 98.06 278 LEU A CA 1
ATOM 2201 C C . LEU A 1 278 ? 3.675 -4.709 -0.730 1.00 98.06 278 LEU A C 1
ATOM 2203 O O . LEU A 1 278 ? 2.505 -4.429 -0.978 1.00 98.06 278 LEU A O 1
ATOM 2207 N N . ARG A 1 279 ? 4.000 -5.531 0.280 1.00 97.50 279 ARG A N 1
ATOM 2208 C CA . ARG A 1 279 ? 2.985 -6.129 1.166 1.00 97.50 279 ARG A CA 1
ATOM 2209 C C . ARG A 1 279 ? 2.205 -5.092 1.965 1.00 97.50 279 ARG A C 1
ATOM 2211 O O . ARG A 1 279 ? 0.996 -5.248 2.106 1.00 97.50 279 ARG A O 1
ATOM 2218 N N . LEU A 1 280 ? 2.867 -4.060 2.492 1.00 97.81 280 LEU A N 1
ATOM 2219 C CA . LEU A 1 280 ? 2.183 -2.976 3.197 1.00 97.81 280 LEU A CA 1
ATOM 2220 C C . LEU A 1 280 ? 1.245 -2.217 2.248 1.00 97.81 280 LEU A C 1
ATOM 2222 O O . LEU A 1 280 ? 0.096 -1.977 2.609 1.00 97.81 280 LEU A O 1
ATOM 2226 N N . HIS A 1 281 ? 1.703 -1.890 1.035 1.00 98.00 281 HIS A N 1
ATOM 2227 C CA . HIS A 1 281 ? 0.874 -1.240 0.015 1.00 98.00 281 HIS A CA 1
ATOM 2228 C C . HIS A 1 281 ? -0.354 -2.092 -0.339 1.00 98.00 281 HIS A C 1
ATOM 2230 O O . HIS A 1 281 ? -1.479 -1.605 -0.246 1.00 98.00 281 HIS A O 1
ATOM 2236 N N . ALA A 1 282 ? -0.168 -3.387 -0.610 1.00 98.44 282 ALA A N 1
ATOM 2237 C CA . ALA A 1 282 ? -1.264 -4.313 -0.895 1.00 98.44 282 ALA A CA 1
ATOM 2238 C C . ALA A 1 282 ? -2.249 -4.470 0.276 1.00 98.44 282 ALA A C 1
ATOM 2240 O O . ALA A 1 282 ? -3.463 -4.500 0.068 1.00 98.44 282 ALA A O 1
ATOM 2241 N N . ALA A 1 283 ? -1.751 -4.524 1.515 1.00 98.50 283 ALA A N 1
ATOM 2242 C CA . ALA A 1 283 ? -2.599 -4.558 2.703 1.00 98.50 283 ALA A CA 1
ATOM 2243 C C . ALA A 1 283 ? -3.459 -3.293 2.805 1.00 98.50 283 ALA A C 1
ATOM 2245 O O . ALA A 1 283 ? -4.665 -3.382 3.031 1.00 98.50 283 ALA A O 1
ATOM 2246 N N . VAL A 1 284 ? -2.865 -2.115 2.588 1.00 98.25 284 VAL A N 1
ATOM 2247 C CA . VAL A 1 284 ? -3.589 -0.837 2.597 1.00 98.25 284 VAL A CA 1
ATOM 2248 C C . VAL A 1 284 ? -4.604 -0.759 1.457 1.00 98.25 284 VAL A C 1
ATOM 2250 O O . VAL A 1 284 ? -5.727 -0.321 1.709 1.00 98.25 284 VAL A O 1
ATOM 2253 N N . ALA A 1 285 ? -4.279 -1.255 0.257 1.00 98.00 285 ALA A N 1
ATOM 2254 C CA . ALA A 1 285 ? -5.236 -1.377 -0.846 1.00 98.00 285 ALA A CA 1
ATOM 2255 C C . ALA A 1 285 ? -6.459 -2.199 -0.414 1.00 98.00 285 ALA A C 1
ATOM 2257 O O . ALA A 1 285 ? -7.596 -1.722 -0.462 1.00 98.00 285 ALA A O 1
ATOM 2258 N N . GLY A 1 286 ? -6.218 -3.403 0.113 1.00 98.25 286 GLY A N 1
ATOM 2259 C CA . GLY A 1 286 ? -7.263 -4.277 0.637 1.00 98.25 286 GLY A CA 1
ATOM 2260 C C . GLY A 1 286 ? -8.114 -3.596 1.712 1.00 98.25 286 GLY A C 1
ATOM 2261 O O . GLY A 1 286 ? -9.341 -3.626 1.626 1.00 98.25 286 GLY A O 1
ATOM 2262 N N . ILE A 1 287 ? -7.489 -2.909 2.675 1.00 98.44 287 ILE A N 1
ATOM 2263 C CA . ILE A 1 287 ? -8.190 -2.199 3.756 1.00 98.44 287 ILE A CA 1
ATOM 2264 C C . ILE A 1 287 ? -9.086 -1.093 3.207 1.00 98.44 287 ILE A C 1
ATOM 2266 O O . ILE A 1 287 ? -10.253 -1.004 3.598 1.00 98.44 287 ILE A O 1
ATOM 2270 N N . ILE A 1 288 ? -8.563 -0.250 2.314 1.00 96.88 288 ILE A N 1
ATOM 2271 C CA . ILE A 1 288 ? -9.296 0.881 1.732 1.00 96.88 288 ILE A CA 1
ATOM 2272 C C . ILE A 1 288 ? -10.567 0.389 1.035 1.00 96.88 288 ILE A C 1
ATOM 2274 O O . ILE A 1 288 ? -11.648 0.939 1.268 1.00 96.88 288 ILE A O 1
ATOM 2278 N N . HIS A 1 289 ? -10.455 -0.675 0.240 1.00 96.56 289 HIS A N 1
ATOM 2279 C CA . HIS A 1 289 ? -11.573 -1.214 -0.532 1.00 96.56 289 HIS A CA 1
ATOM 2280 C C . HIS A 1 289 ? -12.544 -2.034 0.325 1.00 96.56 289 HIS A C 1
ATOM 2282 O O . HIS A 1 289 ? -13.748 -1.785 0.295 1.00 96.56 289 HIS A O 1
ATOM 2288 N N . MET A 1 290 ? -12.053 -2.945 1.172 1.00 97.12 290 MET A N 1
ATOM 2289 C CA . MET A 1 290 ? -12.910 -3.784 2.026 1.00 97.12 290 MET A CA 1
ATOM 2290 C C . MET A 1 290 ? -13.670 -2.988 3.095 1.00 97.12 290 MET A C 1
ATOM 2292 O O . MET A 1 290 ? -14.765 -3.384 3.498 1.00 97.12 290 MET A O 1
ATOM 2296 N N . SER A 1 291 ? -13.110 -1.870 3.566 1.00 96.56 291 SER A N 1
ATOM 2297 C CA . SER A 1 291 ? -13.779 -0.996 4.539 1.00 96.56 291 SER A CA 1
ATOM 2298 C C . SER A 1 291 ? -14.762 -0.005 3.905 1.00 96.56 291 SER A C 1
ATOM 2300 O O . SER A 1 291 ? -15.571 0.586 4.624 1.00 96.56 291 SER A O 1
ATOM 2302 N N . GLY A 1 292 ? -14.718 0.173 2.580 1.00 93.38 292 GLY A N 1
ATOM 2303 C CA . GLY A 1 292 ? -15.457 1.222 1.874 1.00 93.38 292 GLY A CA 1
ATOM 2304 C C . GLY A 1 292 ? -14.878 2.627 2.079 1.00 93.38 292 GLY A C 1
ATOM 2305 O O . GLY A 1 292 ? -15.555 3.616 1.812 1.00 93.38 292 GLY A O 1
ATOM 2306 N N . ALA A 1 293 ? -13.635 2.744 2.555 1.00 93.38 293 ALA A N 1
ATOM 2307 C CA . ALA A 1 293 ? -12.977 4.029 2.776 1.00 93.38 293 ALA A CA 1
ATOM 2308 C C . ALA A 1 293 ? -12.535 4.726 1.479 1.00 93.38 293 ALA A C 1
ATOM 2310 O O . ALA A 1 293 ? -12.150 5.897 1.518 1.00 93.38 293 ALA A O 1
ATOM 2311 N N . ALA A 1 294 ? -12.587 4.031 0.337 1.00 91.12 294 ALA A N 1
ATOM 2312 C CA . ALA A 1 294 ? -12.113 4.540 -0.942 1.00 91.12 294 ALA A CA 1
ATOM 2313 C C . ALA A 1 294 ? -12.738 5.905 -1.308 1.00 91.12 294 ALA A C 1
ATOM 2315 O O . ALA A 1 294 ? -12.034 6.904 -1.463 1.00 91.12 294 ALA A O 1
ATOM 2316 N N . GLU A 1 295 ? -14.059 5.994 -1.382 1.00 87.38 295 GLU A N 1
ATOM 2317 C CA . GLU A 1 295 ? -14.733 7.241 -1.758 1.00 87.38 295 GLU A CA 1
ATOM 2318 C C . GLU A 1 295 ? -14.581 8.330 -0.684 1.00 87.38 295 GLU A C 1
ATOM 2320 O O . GLU A 1 295 ? -14.386 9.509 -0.990 1.00 87.38 295 GLU A O 1
ATOM 2325 N N . TYR A 1 296 ? -14.614 7.923 0.588 1.00 90.00 296 TYR A N 1
ATOM 2326 C CA . TYR A 1 296 ? -14.459 8.826 1.722 1.00 90.00 296 TYR A CA 1
ATOM 2327 C C . TYR A 1 296 ? -13.121 9.577 1.673 1.00 90.00 296 TYR A C 1
ATOM 2329 O O . TYR A 1 296 ? -13.088 10.806 1.783 1.00 90.00 296 TYR A O 1
ATOM 2337 N N . ILE A 1 297 ? -12.017 8.848 1.480 1.00 89.19 297 ILE A N 1
ATOM 2338 C CA . ILE A 1 297 ? -10.674 9.434 1.437 1.00 89.19 297 ILE A CA 1
ATOM 2339 C C . ILE A 1 297 ? -10.518 10.324 0.201 1.00 89.19 297 ILE A C 1
ATOM 2341 O O . ILE A 1 297 ? -10.003 11.428 0.345 1.00 89.19 297 ILE A O 1
ATOM 2345 N N . ALA A 1 298 ? -11.007 9.901 -0.973 1.00 86.69 298 ALA A N 1
ATOM 2346 C CA . ALA A 1 298 ? -10.938 10.704 -2.200 1.00 86.69 298 ALA A CA 1
ATOM 2347 C C . ALA A 1 298 ? -11.580 12.085 -2.007 1.00 86.69 298 ALA A C 1
ATOM 2349 O O . ALA A 1 298 ? -10.939 13.118 -2.198 1.00 86.69 298 ALA A O 1
ATOM 2350 N N . LYS A 1 299 ? -12.828 12.111 -1.522 1.00 84.81 299 LYS A N 1
ATOM 2351 C CA . LYS A 1 299 ? -13.541 13.364 -1.243 1.00 84.81 299 LYS A CA 1
ATOM 2352 C C . LYS A 1 299 ? -12.844 14.178 -0.148 1.00 84.81 299 LYS A C 1
ATOM 2354 O O . LYS A 1 299 ? -12.818 15.398 -0.197 1.00 84.81 299 LYS A O 1
ATOM 2359 N N . TYR A 1 300 ? -12.276 13.530 0.871 1.00 84.81 300 TYR A N 1
ATOM 2360 C CA . TYR A 1 300 ? -11.503 14.221 1.909 1.00 84.81 300 TYR A CA 1
ATOM 2361 C C . TYR A 1 300 ? -10.248 14.907 1.383 1.00 84.81 300 TYR A C 1
ATOM 2363 O O . TYR A 1 300 ? -10.013 16.069 1.715 1.00 84.81 300 TYR A O 1
ATOM 2371 N N . LEU A 1 301 ? -9.465 14.229 0.554 1.00 83.56 301 LEU A N 1
ATOM 2372 C CA . LEU A 1 301 ? -8.270 14.818 -0.029 1.00 83.56 301 LEU A CA 1
ATOM 2373 C C . LEU A 1 301 ? -8.620 15.923 -1.039 1.00 83.56 301 LEU A C 1
ATOM 2375 O O . LEU A 1 301 ? -7.939 16.950 -1.058 1.00 83.56 301 LEU A O 1
ATOM 2379 N N . GLN A 1 302 ? -9.712 15.768 -1.794 1.00 82.50 302 GLN A N 1
ATOM 2380 C CA . GLN A 1 302 ? -10.253 16.814 -2.664 1.00 82.50 302 GLN A CA 1
ATOM 2381 C C . GLN A 1 302 ? -10.652 18.074 -1.878 1.00 82.50 302 GLN A C 1
ATOM 2383 O O . GLN A 1 302 ? -10.144 19.153 -2.182 1.00 82.50 302 GLN A O 1
ATOM 2388 N N . ASP A 1 303 ? -11.465 17.950 -0.823 1.00 81.06 303 ASP A N 1
ATOM 2389 C CA . ASP A 1 303 ? -11.873 19.093 0.012 1.00 81.06 303 ASP A CA 1
ATOM 2390 C C . ASP A 1 303 ? -10.662 19.842 0.588 1.00 81.06 303 ASP A C 1
ATOM 2392 O O . ASP A 1 303 ? -10.639 21.075 0.646 1.00 81.06 303 ASP A O 1
ATOM 2396 N N . LEU A 1 304 ? -9.633 19.102 1.023 1.00 77.12 304 LEU A N 1
ATOM 2397 C CA . LEU A 1 304 ? -8.395 19.687 1.537 1.00 77.12 304 LEU A CA 1
ATOM 2398 C C . LEU A 1 304 ? -7.644 20.492 0.473 1.00 77.12 304 LEU A C 1
ATOM 2400 O O . LEU A 1 304 ? -6.961 21.452 0.833 1.00 77.12 304 LEU A O 1
ATOM 2404 N N . ARG A 1 305 ? -7.731 20.117 -0.810 1.00 72.56 305 ARG A N 1
ATOM 2405 C CA . ARG A 1 305 ? -7.183 20.928 -1.904 1.00 72.56 305 ARG A CA 1
ATOM 2406 C C . ARG A 1 305 ? -8.010 22.177 -2.123 1.00 72.56 305 ARG A C 1
ATOM 2408 O O . ARG A 1 305 ? -7.447 23.262 -2.129 1.00 72.56 305 ARG A O 1
ATOM 2415 N N . GLU A 1 306 ? -9.320 22.035 -2.278 1.00 72.44 306 GLU A N 1
ATOM 2416 C CA . GLU A 1 306 ? -10.211 23.154 -2.598 1.00 72.44 306 GLU A CA 1
ATOM 2417 C C . GLU A 1 306 ? -10.168 24.219 -1.496 1.00 72.44 306 GLU A C 1
ATOM 2419 O O . GLU A 1 306 ? -9.988 25.400 -1.777 1.00 72.44 306 GLU A O 1
ATOM 2424 N N . THR A 1 307 ? -10.153 23.801 -0.228 1.00 64.50 307 THR A N 1
ATOM 2425 C CA . THR A 1 307 ? -9.998 24.711 0.922 1.00 64.50 307 THR A CA 1
ATOM 2426 C C . THR A 1 307 ? -8.651 25.447 0.922 1.00 64.50 307 THR A C 1
ATOM 2428 O O . THR A 1 307 ? -8.553 26.551 1.449 1.00 64.50 307 THR A O 1
ATOM 2431 N N . ARG A 1 308 ? -7.601 24.865 0.326 1.00 55.00 308 ARG A N 1
ATOM 2432 C CA . ARG A 1 308 ? -6.285 25.510 0.161 1.00 55.00 308 ARG A CA 1
ATOM 2433 C C . ARG A 1 308 ? -6.192 26.407 -1.079 1.00 55.00 308 ARG A C 1
ATOM 2435 O O . ARG A 1 308 ? -5.249 27.187 -1.159 1.00 55.00 308 ARG A O 1
ATOM 2442 N N . VAL A 1 309 ? -7.111 26.269 -2.038 1.00 47.78 309 VAL A N 1
ATOM 2443 C CA . VAL A 1 309 ? -7.115 26.984 -3.331 1.00 47.78 309 VAL A CA 1
ATOM 2444 C C . VAL A 1 309 ? -8.090 28.179 -3.336 1.00 47.78 309 VAL A C 1
ATOM 2446 O O . VAL A 1 309 ? -7.937 29.082 -4.153 1.00 47.78 309 VAL A O 1
ATOM 2449 N N . LEU A 1 310 ? -9.035 28.264 -2.393 1.00 40.97 310 LEU A N 1
ATOM 2450 C CA . LEU A 1 310 ? -9.832 29.477 -2.140 1.00 40.97 310 LEU A CA 1
ATOM 2451 C C . LEU A 1 310 ? -8.944 30.509 -1.397 1.00 40.97 310 LEU A C 1
ATOM 2453 O O . LEU A 1 310 ? -8.527 30.254 -0.271 1.00 40.97 310 LEU A O 1
ATOM 2457 N N . ALA A 1 311 ? -8.554 31.663 -1.949 1.00 37.62 311 ALA A N 1
ATOM 2458 C CA . ALA A 1 311 ? -9.324 32.601 -2.761 1.00 37.62 311 ALA A CA 1
ATOM 2459 C C . ALA A 1 311 ? -8.662 32.976 -4.101 1.00 37.62 311 ALA A C 1
ATOM 2461 O O . ALA A 1 311 ? -7.538 33.475 -4.140 1.00 37.62 311 ALA A O 1
ATOM 2462 N N . THR A 1 312 ? -9.417 32.859 -5.193 1.00 42.25 312 THR A N 1
ATOM 2463 C CA . THR A 1 312 ? -9.086 33.472 -6.491 1.00 42.25 312 THR A CA 1
ATOM 2464 C C . THR A 1 312 ? -9.586 34.917 -6.622 1.00 42.25 312 THR A C 1
ATOM 2466 O O . THR A 1 312 ? -9.286 35.570 -7.614 1.00 42.25 312 THR A O 1
ATOM 2469 N N . ASP A 1 313 ? -10.315 35.442 -5.633 1.00 45.88 313 ASP A N 1
ATOM 2470 C CA . ASP A 1 313 ? -10.835 36.818 -5.598 1.00 45.88 313 ASP A CA 1
ATOM 2471 C C . ASP A 1 313 ? -10.221 37.684 -4.478 1.00 45.88 313 ASP A C 1
ATOM 2473 O O . ASP A 1 313 ? -10.645 38.817 -4.262 1.00 45.88 313 ASP A O 1
ATOM 2477 N N . GLY A 1 314 ? -9.212 37.174 -3.759 1.00 43.75 314 GLY A N 1
ATOM 2478 C CA . GLY A 1 314 ? -8.565 37.893 -2.654 1.00 43.75 314 GLY A CA 1
ATOM 2479 C C . GLY A 1 314 ? -9.474 38.151 -1.443 1.00 43.75 314 GLY A C 1
ATOM 2480 O O . GLY A 1 314 ? -9.076 38.866 -0.524 1.00 43.75 314 GLY A O 1
ATOM 2481 N N . GLY A 1 315 ? -10.674 37.567 -1.414 1.00 47.62 315 GLY A N 1
ATOM 2482 C CA . GLY A 1 315 ? -11.689 37.786 -0.393 1.00 47.62 315 GLY A CA 1
ATOM 2483 C C . GLY A 1 315 ? -11.748 36.687 0.660 1.00 47.62 315 GLY A C 1
ATOM 2484 O O . GLY A 1 315 ? -12.839 36.249 1.004 1.00 47.62 315 GLY A O 1
ATOM 2485 N N . THR A 1 316 ? -10.625 36.209 1.200 1.00 51.81 316 THR A N 1
ATOM 2486 C CA . THR A 1 316 ? -10.701 35.351 2.395 1.00 51.81 316 THR A CA 1
ATOM 2487 C C . THR A 1 316 ? -10.955 36.249 3.611 1.00 51.81 316 THR A C 1
ATOM 2489 O O . THR A 1 316 ? -10.091 37.071 3.932 1.00 51.81 316 THR A O 1
ATOM 2492 N N . PRO A 1 317 ? -12.090 36.137 4.334 1.00 41.78 317 PRO A N 1
ATOM 2493 C CA . PRO A 1 317 ? -12.316 36.942 5.524 1.00 41.78 317 PRO A CA 1
ATOM 2494 C C . PRO A 1 317 ? -11.307 36.495 6.578 1.00 41.78 317 PRO A C 1
ATOM 2496 O O . PRO A 1 317 ? -11.427 35.405 7.146 1.00 41.78 317 PRO A O 1
ATOM 2499 N N . ILE A 1 318 ? -10.309 37.342 6.829 1.00 49.47 318 ILE A N 1
ATOM 2500 C CA . ILE A 1 318 ? -9.221 37.133 7.798 1.00 49.47 318 ILE A CA 1
ATOM 2501 C C . ILE A 1 318 ? -9.749 36.724 9.187 1.00 49.47 318 ILE A C 1
ATOM 2503 O O . ILE A 1 318 ? -9.087 35.987 9.915 1.00 49.47 318 ILE A O 1
ATOM 2507 N N . MET A 1 319 ? -10.985 37.109 9.523 1.00 41.22 319 MET A N 1
ATOM 2508 C CA . MET A 1 319 ? -11.652 36.706 10.764 1.00 41.22 319 MET A CA 1
ATOM 2509 C C . MET A 1 319 ? -11.919 35.199 10.876 1.00 41.22 319 MET A C 1
ATOM 2511 O O . MET A 1 319 ? -11.863 34.650 11.975 1.00 41.22 319 MET A O 1
ATOM 2515 N N . THR A 1 320 ? -12.132 34.491 9.766 1.00 41.38 320 THR A N 1
ATOM 2516 C CA . THR A 1 320 ? -12.366 33.035 9.791 1.00 41.38 320 THR A CA 1
ATOM 2517 C C . THR A 1 320 ? -11.084 32.263 10.116 1.00 41.38 320 THR A C 1
ATOM 2519 O O . THR A 1 320 ? -11.131 31.259 10.821 1.00 41.38 320 THR A O 1
ATOM 2522 N N . LEU A 1 321 ? -9.923 32.770 9.679 1.00 41.41 321 LEU A N 1
ATOM 2523 C CA . LEU A 1 321 ? -8.609 32.195 9.999 1.00 41.41 321 LEU A CA 1
ATOM 2524 C C . LEU A 1 321 ? -8.174 32.498 11.443 1.00 41.41 321 LEU A C 1
ATOM 2526 O O . LEU A 1 321 ? -7.531 31.663 12.076 1.00 41.41 321 LEU A O 1
ATOM 2530 N N . LEU A 1 322 ? -8.573 33.645 12.002 1.00 37.47 322 LEU A N 1
ATOM 2531 C CA . LEU A 1 322 ? -8.255 34.006 13.390 1.00 37.47 322 LEU A CA 1
ATOM 2532 C C . LEU A 1 322 ? -9.099 33.255 14.430 1.00 37.47 322 LEU A C 1
ATOM 2534 O O . LEU A 1 322 ? -8.656 33.105 15.570 1.00 37.47 322 LEU A O 1
ATOM 2538 N N . THR A 1 323 ? -10.261 32.716 14.050 1.00 36.47 323 THR A N 1
ATOM 2539 C CA . THR A 1 323 ? -11.106 31.940 14.979 1.00 36.47 323 THR A CA 1
ATOM 2540 C C . THR A 1 323 ? -10.495 30.562 15.289 1.00 36.47 323 THR A C 1
ATOM 2542 O O . THR A 1 323 ? -10.632 30.062 16.400 1.00 36.47 323 THR A O 1
ATOM 2545 N N . VAL A 1 324 ? -9.724 29.977 14.361 1.00 40.94 324 VAL A N 1
ATOM 2546 C CA . VAL A 1 324 ? -9.019 28.696 14.590 1.00 40.94 324 VAL A CA 1
ATOM 2547 C C . VAL A 1 324 ? -7.744 28.885 15.427 1.00 40.94 324 VAL A C 1
ATOM 2549 O O . VAL A 1 324 ? -7.320 27.968 16.122 1.00 40.94 324 VAL A O 1
ATOM 2552 N N . HIS A 1 325 ? -7.145 30.082 15.432 1.00 35.62 325 HIS A N 1
ATOM 2553 C CA . HIS A 1 325 ? -5.924 30.355 16.205 1.00 35.62 325 HIS A CA 1
ATOM 2554 C C . HIS A 1 325 ? -6.179 30.859 17.640 1.00 35.62 325 HIS A C 1
ATOM 2556 O O . HIS A 1 325 ? -5.241 30.964 18.426 1.00 35.62 325 HIS A O 1
ATOM 2562 N N . SER A 1 326 ? -7.430 31.160 18.004 1.00 35.22 326 SER A N 1
ATOM 2563 C CA . SER A 1 326 ? -7.792 31.723 19.317 1.00 35.22 326 SER A CA 1
ATOM 2564 C C . SER A 1 326 ? -8.448 30.734 20.292 1.00 35.22 326 SER A C 1
ATOM 2566 O O . SER A 1 326 ? -8.752 31.124 21.414 1.00 35.22 326 SER A O 1
ATOM 2568 N N . LEU A 1 327 ? -8.574 29.447 19.943 1.00 37.84 327 LEU A N 1
ATOM 2569 C CA . LEU A 1 327 ? -9.064 28.408 20.869 1.00 37.84 327 LEU A CA 1
ATOM 2570 C C . LEU A 1 327 ? -7.961 27.605 21.590 1.00 37.84 327 LEU A C 1
ATOM 2572 O O . LEU A 1 327 ? -8.281 26.702 22.349 1.00 37.84 327 LEU A O 1
ATOM 2576 N N . ASN A 1 328 ? -6.681 27.972 21.440 1.00 39.25 328 ASN A N 1
ATOM 2577 C CA . ASN A 1 328 ? -5.553 27.336 22.148 1.00 39.25 328 ASN A CA 1
ATOM 2578 C C . ASN A 1 328 ? -4.912 28.210 23.242 1.00 39.25 328 ASN A C 1
ATOM 2580 O O . ASN A 1 328 ? -3.724 28.079 23.537 1.00 39.25 328 ASN A O 1
ATOM 2584 N N . LYS A 1 329 ? -5.687 29.101 23.868 1.00 36.03 329 LYS A N 1
ATOM 2585 C CA . LYS A 1 329 ? -5.301 29.727 25.141 1.00 36.03 329 LYS A CA 1
ATOM 2586 C C . LYS A 1 329 ? -6.517 29.952 26.039 1.00 36.03 329 LYS A C 1
ATOM 2588 O O . LYS A 1 329 ? -7.069 31.047 26.008 1.00 36.03 329 LYS A O 1
ATOM 2593 N N . VAL A 1 330 ? -6.870 28.942 26.837 1.00 33.28 330 VAL A N 1
ATOM 2594 C CA . VAL A 1 330 ? -7.041 29.028 28.305 1.00 33.28 330 VAL A CA 1
ATOM 2595 C C . VAL A 1 330 ? -6.634 27.687 28.894 1.00 33.28 330 VAL A C 1
ATOM 2597 O O . VAL A 1 330 ? -7.131 26.666 28.373 1.00 33.28 330 VAL A O 1
#

Secondary structure (DSSP, 8-state):
---------PPPPPHHHHHHHHHHHTTTTTT-EE--S-TT----PEEHHHHHHHHHHTPPTTTHHHHHHHHHTTTT-HHHHHHHHHHHIIIIIHHHHTTTT---TT-PPPPPSPP-----THHHHHHHHHHHHTTSB-TTT-PBBTT-SS--TTSPPBPEEEEESS-HHHH-SS--HHHHHHHHHHHHHHH---GGGTTTTTTSGGGEEEEEHHHHHHHHTTSEEEEE-TTSSSPPTTEEEEEESS--TTPPPTT-EEE---SSSTT--TTSPPHHHHHHHHHHHHHHHHHTHHHHHHHHHHHHHHHHH--SSS---HHHHHHHHSSS--

Sequence (330 aa):
MSLHVDGLIAPRSSLPELLDQYKSLIKEAKGLCITTENPKSTKTPVSVQRFLKAMLDCAPPGARDYVINSILATQGDPEKLLLQANIWFNNIIIPMRASGEKTPSGITPKPDPPIQVEFTPRTVKFDELTRERDGYRTSVTRLPLIGCLDVGPEESRAYVELAHIIPWSTISRKKDADELHATWGIIQQFGGIPPSDITGRINEPFNRLVMTLDEHHSFDRFDWCLIPDPYHIPPIPHCYMVRVHEKMHGTPVDGTIVTFLDHRDPGDTTHLPDPRFLRLHAAVAGIIHMSGAAEYIAKYLQDLRETRVLATDGGTPIMTLLTVHSLNKV

pLDDT: mean 80.76, std 21.49, range [26.05, 98.5]